Protein AF-A0A674JVL4-F1 (afdb_monomer)

Mean predicted aligned error: 14.77 Å

Nearest PDB structures (foldseek):
  8kb0-assembly2_D  TM=9.460E-01  e=1.104E-20  Anas platyrhynchos
  6kyu-assembly1_A  TM=9.383E-01  e=1.172E-20  Anas platyrhynchos
  4g42-assembly1_A  TM=9.618E-01  e=4.347E-20  Gallus gallus
  7zqj-assembly1_A  TM=9.588E-01  e=1.063E-19  Acrocephalus arundinaceus
  8kb1-assembly1_A  TM=9.445E-01  e=1.197E-19  Anas platyrhynchos

Foldseek 3Di:
DDDDDDDDDDDPLPQPKKKKKKWKAKPDDDPPDANIKIFIDIPNQTQWIDGPVRLWTGGSDPLCVVPDDPVVRVVVSVVSVVVVVVVVVVVVLLCVLVVNDDDMKMKMKMWIWTQTPVRDIDTWIWIDIRNHTAWTQDPVVLAIDGDDPSSVVVRVVCVVVVPNSVVVVCCRPPVRVVVNVVCCVSCVVPVCVVVPVPDDDDDDDDDDDDDDDDDDDDDDDDDDDDDDDDDDDDDDDDDDDDDDDDD

Structure (mmCIF, N/CA/C/O backbone):
data_AF-A0A674JVL4-F1
#
_entry.id   AF-A0A674JVL4-F1
#
loop_
_atom_site.group_PDB
_atom_site.id
_atom_site.type_symbol
_atom_site.label_atom_id
_atom_site.label_alt_id
_atom_site.label_comp_id
_atom_site.label_asym_id
_atom_site.label_entity_id
_atom_site.label_seq_id
_atom_site.pdbx_PDB_ins_code
_atom_site.Cartn_x
_atom_site.Cartn_y
_atom_site.Cartn_z
_atom_site.occupancy
_atom_site.B_iso_or_equiv
_atom_site.auth_seq_id
_atom_site.auth_comp_id
_atom_site.auth_asym_id
_atom_site.auth_atom_id
_atom_site.pdbx_PDB_model_num
ATOM 1 N N . HIS A 1 1 ? -19.278 -44.344 -6.151 1.00 37.06 1 HIS A N 1
ATOM 2 C CA . HIS A 1 1 ? -17.976 -43.713 -5.864 1.00 37.06 1 HIS A CA 1
ATOM 3 C C . HIS A 1 1 ? -18.245 -42.368 -5.215 1.00 37.06 1 HIS A C 1
ATOM 5 O O . HIS A 1 1 ? -18.814 -41.503 -5.865 1.00 37.06 1 HIS A O 1
ATOM 11 N N . GLY A 1 2 ? -18.009 -42.274 -3.904 1.00 41.81 2 GLY A N 1
ATOM 12 C CA . GLY A 1 2 ? -18.301 -41.075 -3.114 1.00 41.81 2 GLY A CA 1
ATOM 13 C C . GLY A 1 2 ? -17.365 -39.910 -3.452 1.00 41.81 2 GLY A C 1
ATOM 14 O O . GLY A 1 2 ? -16.320 -40.137 -4.066 1.00 41.81 2 GLY A O 1
ATOM 15 N N . PRO A 1 3 ? -17.733 -38.674 -3.079 1.00 41.38 3 PRO A N 1
ATOM 16 C CA . PRO A 1 3 ? -16.875 -37.516 -3.285 1.00 41.38 3 PRO A CA 1
ATOM 17 C C . PRO A 1 3 ? -15.594 -37.655 -2.444 1.00 41.38 3 PRO A C 1
ATOM 19 O O . PRO A 1 3 ? -15.636 -38.262 -1.368 1.00 41.38 3 PRO A O 1
ATOM 22 N N . PRO A 1 4 ? -14.450 -37.122 -2.909 1.00 39.53 4 PRO A N 1
ATOM 23 C CA . PRO A 1 4 ? -13.215 -37.171 -2.146 1.00 39.53 4 PRO A CA 1
ATOM 24 C C . PRO A 1 4 ? -13.367 -36.367 -0.851 1.00 39.53 4 PRO A C 1
ATOM 26 O O . PRO A 1 4 ? -13.749 -35.196 -0.852 1.00 39.53 4 PRO A O 1
ATOM 29 N N . ALA A 1 5 ? -13.066 -37.033 0.261 1.00 45.91 5 ALA A N 1
ATOM 30 C CA . ALA A 1 5 ? -12.931 -36.435 1.574 1.00 45.91 5 ALA A CA 1
ATOM 31 C C . ALA A 1 5 ? -11.693 -35.530 1.595 1.00 45.91 5 ALA A C 1
ATOM 33 O O . ALA A 1 5 ? -10.571 -36.022 1.629 1.00 45.91 5 ALA A O 1
ATOM 34 N N . LEU A 1 6 ? -11.918 -34.218 1.553 1.00 38.28 6 LEU A N 1
ATOM 35 C CA . LEU A 1 6 ? -11.011 -33.171 2.043 1.00 38.28 6 LEU A CA 1
ATOM 36 C C . LEU A 1 6 ? -11.829 -31.893 2.296 1.00 38.28 6 LEU A C 1
ATOM 38 O O . LEU A 1 6 ? -11.523 -30.796 1.845 1.00 38.28 6 LEU A O 1
ATOM 42 N N . ALA A 1 7 ? -12.926 -32.070 3.026 1.00 43.25 7 ALA A N 1
ATOM 43 C CA . ALA A 1 7 ? -13.504 -31.027 3.853 1.00 43.25 7 ALA A CA 1
ATOM 44 C C . ALA A 1 7 ? -13.268 -31.457 5.304 1.00 43.25 7 ALA A C 1
ATOM 46 O O . ALA A 1 7 ? -13.469 -32.629 5.615 1.00 43.25 7 ALA A O 1
ATOM 47 N N . LEU A 1 8 ? -12.892 -30.493 6.150 1.00 42.75 8 LEU A N 1
ATOM 48 C CA . LEU A 1 8 ? -12.511 -30.596 7.569 1.00 42.75 8 LEU A CA 1
ATOM 49 C C . LEU A 1 8 ? -11.001 -30.710 7.803 1.00 42.75 8 LEU A C 1
ATOM 51 O O . LEU A 1 8 ? -10.484 -31.798 8.008 1.00 42.75 8 LEU A O 1
ATOM 55 N N . LEU A 1 9 ? -10.328 -29.552 7.829 1.00 36.81 9 LEU A N 1
ATOM 56 C CA . LEU A 1 9 ? -9.428 -29.180 8.938 1.00 36.81 9 LEU A CA 1
ATOM 57 C C . LEU A 1 9 ? -9.044 -27.683 8.991 1.00 36.81 9 LEU A C 1
ATOM 59 O O . LEU A 1 9 ? -8.127 -27.310 9.709 1.00 36.81 9 LEU A O 1
ATOM 63 N N . LEU A 1 10 ? -9.792 -26.795 8.333 1.00 39.81 10 LEU A N 1
ATOM 64 C CA . LEU A 1 10 ? -9.820 -25.374 8.681 1.00 39.81 10 LEU A CA 1
ATOM 65 C C . LEU A 1 10 ? -11.285 -24.951 8.665 1.00 39.81 10 LEU A C 1
ATOM 67 O O . LEU A 1 10 ? -11.873 -24.767 7.601 1.00 39.81 10 LEU A O 1
ATOM 71 N N . GLY A 1 11 ? -11.913 -24.861 9.840 1.00 33.62 11 GLY A N 1
ATOM 72 C CA . GLY A 1 11 ? -13.139 -24.074 9.935 1.00 33.62 11 GLY A CA 1
ATOM 73 C C . GLY A 1 11 ? -12.831 -22.665 9.415 1.00 33.62 11 GLY A C 1
ATOM 74 O O . GLY A 1 11 ? -11.705 -22.195 9.614 1.00 33.62 11 GLY A O 1
ATOM 75 N N . PRO A 1 12 ? -13.759 -21.983 8.724 1.00 45.09 12 PRO A N 1
ATOM 76 C CA . PRO A 1 12 ? -13.543 -20.589 8.403 1.00 45.09 12 PRO A CA 1
ATOM 77 C C . PRO A 1 12 ? -13.487 -19.871 9.747 1.00 45.09 12 PRO A C 1
ATOM 79 O O . PRO A 1 12 ? -14.510 -19.676 10.390 1.00 45.09 12 PRO A O 1
ATOM 82 N N . LEU A 1 13 ? -12.295 -19.509 10.214 1.00 48.28 13 LEU A N 1
ATOM 83 C CA . LEU A 1 13 ? -12.201 -18.416 11.163 1.00 48.28 13 LEU A CA 1
ATOM 84 C C . LEU A 1 13 ? -12.702 -17.209 10.366 1.00 48.28 13 LEU A C 1
ATOM 86 O O . LEU A 1 13 ? -11.971 -16.657 9.539 1.00 48.28 13 LEU A O 1
ATOM 90 N N . SER A 1 14 ? -13.987 -16.894 10.509 1.00 62.41 14 SER A N 1
ATOM 91 C CA . SER A 1 14 ? -14.620 -15.748 9.875 1.00 62.41 14 SER A CA 1
ATOM 92 C C . SER A 1 14 ? -13.827 -14.521 10.294 1.00 62.41 14 SER A C 1
ATOM 94 O O . SER A 1 14 ? -13.646 -14.247 11.482 1.00 62.41 14 SER A O 1
ATOM 96 N N . CYS A 1 15 ? -13.289 -13.797 9.318 1.00 72.81 15 CYS A N 1
ATOM 97 C CA . CYS A 1 15 ? -12.799 -12.455 9.570 1.00 72.81 15 CYS A CA 1
ATOM 98 C C . CYS A 1 15 ? -13.994 -11.627 10.062 1.00 72.81 15 CYS A C 1
ATOM 100 O O . CYS A 1 15 ? -14.944 -11.426 9.305 1.00 72.81 15 CYS A O 1
ATOM 102 N N . LEU A 1 16 ? -13.963 -11.184 11.321 1.00 86.00 16 LEU A N 1
ATOM 103 C CA . LEU A 1 16 ? -15.050 -10.404 11.909 1.00 86.00 16 LEU A CA 1
ATOM 104 C C . LEU A 1 16 ? -15.013 -8.977 11.368 1.00 86.00 16 LEU A C 1
ATOM 106 O O . LEU A 1 16 ? -16.033 -8.451 10.930 1.00 86.00 16 LEU A O 1
ATOM 110 N N . HIS A 1 17 ? -13.821 -8.382 11.385 1.00 90.44 17 HIS A N 1
ATOM 111 C CA . HIS A 1 17 ? -13.569 -7.055 10.851 1.00 90.44 17 HIS A CA 1
ATOM 112 C C . HIS A 1 17 ? -12.226 -7.003 10.139 1.00 90.44 17 HIS A C 1
ATOM 114 O O . HIS A 1 17 ? -11.286 -7.692 10.527 1.00 90.44 17 HIS A O 1
ATOM 120 N N . SER A 1 18 ? -12.109 -6.148 9.133 1.00 92.50 18 SER A N 1
ATOM 121 C CA . SER A 1 18 ? -10.885 -6.033 8.343 1.00 92.50 18 SER A CA 1
ATOM 122 C C . SER A 1 18 ? -10.567 -4.601 7.970 1.00 92.50 18 SER A C 1
ATOM 124 O O . SER A 1 18 ? -11.461 -3.797 7.708 1.00 92.50 18 SER A O 1
ATOM 126 N N . ARG A 1 19 ? -9.271 -4.295 7.895 1.00 92.19 19 ARG A N 1
ATOM 127 C CA . ARG A 1 19 ? -8.752 -3.062 7.308 1.00 92.19 19 ARG A CA 1
ATOM 128 C C . ARG A 1 19 ? -7.811 -3.412 6.168 1.00 92.19 19 ARG A C 1
ATOM 130 O O . ARG A 1 19 ? -6.819 -4.098 6.395 1.00 92.19 19 ARG A O 1
ATOM 137 N N . ARG A 1 20 ? -8.077 -2.894 4.969 1.00 93.56 20 ARG A N 1
ATOM 138 C CA . ARG A 1 20 ? -7.235 -3.098 3.777 1.00 93.56 20 ARG A CA 1
ATOM 139 C C . ARG A 1 20 ? -6.802 -1.760 3.204 1.00 93.56 20 ARG A C 1
ATOM 141 O O . ARG A 1 20 ? -7.604 -0.838 3.124 1.00 93.56 20 ARG A O 1
ATOM 148 N N . VAL A 1 21 ? -5.550 -1.647 2.800 1.00 93.75 21 VAL A N 1
ATOM 149 C CA . VAL A 1 21 ? -5.006 -0.525 2.039 1.00 93.75 21 VAL A CA 1
ATOM 150 C C . VAL A 1 21 ? -4.640 -1.067 0.670 1.00 93.75 21 VAL A C 1
ATOM 152 O O . VAL A 1 21 ? -3.922 -2.058 0.585 1.00 93.75 21 VAL A O 1
ATOM 155 N N . LEU A 1 22 ? -5.164 -0.439 -0.375 1.00 97.00 22 LEU A N 1
ATOM 156 C CA . LEU A 1 22 ? -4.817 -0.710 -1.759 1.00 97.00 22 LEU A CA 1
ATOM 157 C C . LEU A 1 22 ? -4.117 0.518 -2.325 1.00 97.00 22 LEU A C 1
ATOM 159 O O . LEU A 1 22 ? -4.746 1.569 -2.482 1.00 97.00 22 LEU A O 1
ATOM 163 N N . ASP A 1 23 ? -2.846 0.356 -2.657 1.00 96.94 23 ASP A N 1
ATOM 164 C CA . ASP A 1 23 ? -2.078 1.331 -3.412 1.00 96.94 23 ASP A CA 1
ATOM 165 C C . ASP A 1 23 ? -1.977 0.884 -4.864 1.00 96.94 23 ASP A C 1
ATOM 167 O O . ASP A 1 23 ? -1.755 -0.285 -5.173 1.00 96.94 23 ASP A O 1
ATOM 171 N N . THR A 1 24 ? -2.190 1.824 -5.774 1.00 97.81 24 THR A N 1
ATOM 172 C CA . THR A 1 24 ? -2.063 1.628 -7.216 1.00 97.81 24 THR A CA 1
ATOM 173 C C . THR A 1 24 ? -1.192 2.737 -7.767 1.00 97.81 24 THR A C 1
ATOM 175 O O . THR A 1 24 ? -1.462 3.918 -7.533 1.00 97.81 24 THR A O 1
ATOM 178 N N . VAL A 1 25 ? -0.147 2.344 -8.483 1.00 97.38 25 VAL A N 1
ATOM 179 C CA . VAL A 1 25 ? 0.871 3.231 -9.034 1.00 97.38 25 VAL A CA 1
ATOM 180 C C . VAL A 1 25 ? 1.011 2.917 -10.514 1.00 97.38 25 VAL A C 1
ATOM 182 O O . VAL A 1 25 ? 1.166 1.750 -10.858 1.00 97.38 25 VAL A O 1
ATOM 185 N N . VAL A 1 26 ? 0.989 3.923 -11.381 1.00 96.00 26 VAL A N 1
ATOM 186 C CA . VAL A 1 26 ? 1.163 3.752 -12.829 1.00 96.00 26 VAL A CA 1
ATOM 187 C C . VAL A 1 26 ? 2.247 4.689 -13.359 1.00 96.00 26 VAL A C 1
ATOM 189 O O . VAL A 1 26 ? 2.338 5.830 -12.908 1.00 96.00 26 VAL A O 1
ATOM 192 N N . SER A 1 27 ? 3.072 4.219 -14.300 1.00 93.75 27 SER A N 1
ATOM 193 C CA . SER A 1 27 ? 4.131 5.033 -14.928 1.00 93.75 27 SER A CA 1
ATOM 194 C C . SER A 1 27 ? 3.564 6.110 -15.854 1.00 93.75 27 SER A C 1
ATOM 196 O O . SER A 1 27 ? 4.027 7.248 -15.854 1.00 93.75 27 SER A O 1
ATOM 198 N N . GLU A 1 28 ? 2.528 5.755 -16.611 1.00 90.19 28 GLU A N 1
ATOM 199 C CA . GLU A 1 28 ? 1.913 6.592 -17.638 1.00 90.19 28 GLU A CA 1
ATOM 200 C C . GLU A 1 28 ? 0.395 6.670 -17.392 1.00 90.19 28 GLU A C 1
ATOM 202 O O . GLU A 1 28 ? -0.375 5.891 -17.961 1.00 90.19 28 GLU A O 1
ATOM 207 N N . PRO A 1 29 ? -0.083 7.556 -16.495 1.00 90.44 29 PRO A N 1
ATOM 208 C CA . PRO A 1 29 ? -1.515 7.698 -16.262 1.00 90.44 29 PRO A CA 1
ATOM 209 C C . PRO A 1 29 ? -2.216 8.290 -17.491 1.00 90.44 29 PRO A C 1
ATOM 211 O O . PRO A 1 29 ? -1.716 9.208 -18.142 1.00 90.44 29 PRO A O 1
ATOM 214 N N . GLY A 1 30 ? -3.433 7.818 -17.767 1.00 88.56 30 GLY A N 1
ATOM 215 C CA . GLY A 1 30 ? -4.297 8.455 -18.761 1.00 88.56 30 GLY A CA 1
ATOM 216 C C . GLY A 1 30 ? -4.643 9.909 -18.384 1.00 88.56 30 GLY A C 1
ATOM 217 O O . GLY A 1 30 ? -4.531 10.292 -17.215 1.00 88.56 30 GLY A O 1
ATOM 218 N N . PRO A 1 31 ? -5.106 10.737 -19.340 1.00 90.69 31 PRO A N 1
ATOM 219 C CA . PRO A 1 31 ? -5.424 12.139 -19.081 1.00 90.69 31 PRO A CA 1
ATOM 220 C C . PRO A 1 31 ? -6.382 12.321 -17.895 1.00 90.69 31 PRO A C 1
ATOM 222 O O . PRO A 1 31 ? -7.484 11.776 -17.878 1.00 90.69 31 PRO A O 1
ATOM 225 N N . GLY A 1 32 ? -5.958 13.104 -16.899 1.00 86.81 32 GLY A N 1
ATOM 226 C CA . GLY A 1 32 ? -6.749 13.395 -15.698 1.00 86.81 32 GLY A CA 1
ATOM 227 C C . GLY A 1 32 ? -6.831 12.258 -14.670 1.00 86.81 32 GLY A C 1
ATOM 228 O O . GLY A 1 32 ? -7.551 12.406 -13.682 1.00 86.81 32 GLY A O 1
ATOM 229 N N . LEU A 1 33 ? -6.118 11.145 -14.871 1.00 92.25 33 LEU A N 1
ATOM 230 C CA . LEU A 1 33 ? -6.025 10.053 -13.903 1.00 92.25 33 LEU A CA 1
ATOM 231 C C . LEU A 1 33 ? -4.783 10.195 -13.009 1.00 92.25 33 LEU A C 1
ATOM 233 O O . LEU A 1 33 ? -3.757 10.705 -13.462 1.00 92.25 33 LEU A O 1
ATOM 237 N N . PRO A 1 34 ? -4.844 9.709 -11.757 1.00 95.88 34 PRO A N 1
ATOM 238 C CA . PRO A 1 34 ? -3.669 9.637 -10.911 1.00 95.88 34 PRO A CA 1
ATOM 239 C C . PRO A 1 34 ? -2.617 8.666 -11.388 1.00 95.88 34 PRO A C 1
ATOM 241 O O . PRO A 1 34 ? -2.931 7.522 -11.707 1.00 95.88 34 PRO A O 1
ATOM 244 N N . TRP A 1 35 ? -1.358 9.089 -11.273 1.00 96.50 35 TRP A N 1
ATOM 245 C CA . TRP A 1 35 ? -0.238 8.156 -11.283 1.00 96.50 35 TRP A CA 1
ATOM 246 C C . TRP A 1 35 ? -0.124 7.396 -9.957 1.00 96.50 35 TRP A C 1
ATOM 248 O O . TRP A 1 35 ? 0.388 6.286 -9.947 1.00 96.50 35 TRP A O 1
ATOM 258 N N . TYR A 1 36 ? -0.627 7.947 -8.843 1.00 97.69 36 TYR A N 1
ATOM 259 C CA . TYR A 1 36 ? -0.707 7.251 -7.557 1.00 97.69 36 TYR A CA 1
ATOM 260 C C . TYR A 1 36 ? -2.071 7.423 -6.894 1.00 97.69 36 TYR A C 1
ATOM 262 O O . TYR A 1 36 ? -2.580 8.536 -6.727 1.00 97.69 36 TYR A O 1
ATOM 270 N N . ARG A 1 37 ? -2.649 6.305 -6.461 1.00 97.56 37 ARG A N 1
ATOM 271 C CA . ARG A 1 37 ? -3.933 6.243 -5.770 1.00 97.56 37 ARG A CA 1
ATOM 272 C C . ARG A 1 37 ? -3.846 5.282 -4.594 1.00 97.56 37 ARG A C 1
ATOM 274 O O . ARG A 1 37 ? -3.530 4.115 -4.781 1.00 97.56 37 ARG A O 1
ATOM 281 N N . ARG A 1 38 ? -4.242 5.761 -3.417 1.00 97.56 38 ARG A N 1
ATOM 282 C CA . ARG A 1 38 ? -4.450 4.953 -2.213 1.00 97.56 38 ARG A CA 1
ATOM 283 C C . ARG A 1 38 ? -5.931 4.888 -1.885 1.00 97.56 38 ARG A C 1
ATOM 285 O O . ARG A 1 38 ? -6.593 5.925 -1.797 1.00 97.56 38 ARG A O 1
ATOM 292 N N . VAL A 1 39 ? -6.444 3.689 -1.649 1.00 96.81 39 VAL A N 1
ATOM 293 C CA . VAL A 1 39 ? -7.796 3.463 -1.132 1.00 96.81 39 VAL A CA 1
ATOM 294 C C . VAL A 1 39 ? -7.705 2.622 0.129 1.00 96.81 39 VAL A C 1
ATOM 296 O O . VAL A 1 39 ? -7.127 1.540 0.119 1.00 96.81 39 VAL A O 1
ATOM 299 N N . VAL A 1 40 ? -8.286 3.115 1.217 1.00 93.50 40 VAL A N 1
ATOM 300 C CA . VAL A 1 40 ? -8.367 2.379 2.479 1.00 93.50 40 VAL A CA 1
ATOM 301 C C . VAL A 1 40 ? -9.786 1.889 2.675 1.00 93.50 40 VAL A C 1
ATOM 303 O O . VAL A 1 40 ? -10.729 2.660 2.527 1.00 93.50 40 VAL A O 1
ATOM 306 N N . TYR A 1 41 ? -9.927 0.621 3.033 1.00 92.50 41 TYR A N 1
ATOM 307 C CA . TYR A 1 41 ? -11.183 -0.056 3.298 1.00 92.50 41 TYR A CA 1
ATOM 308 C C . TYR A 1 41 ? -11.263 -0.480 4.761 1.00 92.50 41 TYR A C 1
ATOM 310 O O . TYR A 1 41 ? -10.262 -0.911 5.337 1.00 92.50 41 TYR A O 1
ATOM 318 N N . VAL A 1 42 ? -12.464 -0.401 5.327 1.00 90.06 42 VAL A N 1
ATOM 319 C CA . VAL A 1 42 ? -12.854 -1.075 6.569 1.00 90.06 42 VAL A CA 1
ATOM 320 C C . VAL A 1 42 ? -14.136 -1.852 6.282 1.00 90.06 42 VAL A C 1
ATOM 322 O O . VAL A 1 42 ? -15.118 -1.250 5.850 1.00 90.06 42 VAL A O 1
ATOM 325 N N . ASP A 1 43 ? -14.118 -3.172 6.461 1.00 88.81 43 ASP A N 1
ATOM 326 C CA . ASP A 1 43 ? -15.236 -4.083 6.136 1.00 88.81 43 ASP A CA 1
ATOM 327 C C . ASP A 1 43 ? -15.825 -3.850 4.732 1.00 88.81 43 ASP A C 1
ATOM 329 O O . ASP A 1 43 ? -17.037 -3.674 4.544 1.00 88.81 43 ASP A O 1
ATOM 333 N N . ASP A 1 44 ? -14.922 -3.772 3.749 1.00 87.38 44 ASP A N 1
ATOM 334 C CA . ASP A 1 44 ? -15.189 -3.509 2.327 1.00 87.38 44 ASP A CA 1
ATOM 335 C C . ASP A 1 44 ? -15.848 -2.152 2.026 1.00 87.38 44 ASP A C 1
ATOM 337 O O . ASP A 1 44 ? -16.232 -1.865 0.891 1.00 87.38 44 ASP A O 1
ATOM 341 N N . GLN A 1 45 ? -15.955 -1.270 3.021 1.00 88.06 45 GLN A N 1
ATOM 342 C CA . GLN A 1 45 ? -16.376 0.112 2.824 1.00 88.06 45 GLN A CA 1
ATOM 343 C C . GLN A 1 45 ? -15.161 1.013 2.683 1.00 88.06 45 GLN A C 1
ATOM 345 O O . GLN A 1 45 ? -14.229 0.938 3.482 1.00 88.06 45 GLN A O 1
ATOM 350 N N . VAL A 1 46 ? -15.191 1.907 1.694 1.00 90.81 46 VAL A N 1
ATOM 351 C CA . VAL A 1 46 ? -14.126 2.894 1.502 1.00 90.81 46 VAL A CA 1
ATOM 352 C C . VAL A 1 46 ? -14.082 3.824 2.706 1.00 90.81 46 VAL A C 1
ATOM 354 O O . VAL A 1 46 ? -14.946 4.673 2.894 1.00 90.81 46 VAL A O 1
ATOM 357 N N . ASN A 1 47 ? -13.040 3.669 3.506 1.00 88.62 47 ASN A N 1
ATOM 358 C CA . ASN A 1 47 ? -12.720 4.513 4.633 1.00 88.62 47 ASN A CA 1
ATOM 359 C C . ASN A 1 47 ? -12.231 5.878 4.113 1.00 88.62 47 ASN A C 1
ATOM 361 O O . ASN A 1 47 ? -12.910 6.888 4.294 1.00 88.62 47 ASN A O 1
ATOM 365 N N . TYR A 1 48 ? -11.129 5.916 3.364 1.00 92.62 48 TYR A N 1
ATOM 366 C CA . TYR A 1 48 ? -10.663 7.139 2.707 1.00 92.62 48 TYR A CA 1
ATOM 367 C C . TYR A 1 48 ? -9.936 6.866 1.394 1.00 92.62 48 TYR A C 1
ATOM 369 O O . TYR A 1 48 ? -9.495 5.749 1.120 1.00 92.62 48 TYR A O 1
ATOM 377 N N . VAL A 1 49 ? -9.811 7.916 0.584 1.00 95.75 49 VAL A N 1
ATOM 378 C CA . VAL A 1 49 ? -9.087 7.912 -0.688 1.00 95.75 49 VAL A CA 1
ATOM 379 C C . VAL A 1 49 ? -8.058 9.031 -0.686 1.00 95.75 49 VAL A C 1
ATOM 381 O O . VAL A 1 49 ? -8.339 10.138 -0.237 1.00 95.75 49 VAL A O 1
ATOM 384 N N . TYR A 1 50 ? -6.885 8.754 -1.233 1.00 97.12 50 TYR A N 1
ATOM 385 C CA . TYR A 1 50 ? -5.857 9.740 -1.533 1.00 97.12 50 TYR A CA 1
ATOM 386 C C . TYR A 1 50 ? -5.411 9.563 -2.989 1.00 97.12 50 TYR A C 1
ATOM 388 O O . TYR A 1 50 ? -5.317 8.432 -3.474 1.00 97.12 50 TYR A O 1
ATOM 396 N N . THR A 1 51 ? -5.122 10.663 -3.688 1.00 97.50 51 THR A N 1
ATOM 397 C CA . THR A 1 51 ? -4.563 10.626 -5.049 1.00 97.50 51 THR A CA 1
ATOM 398 C C . THR A 1 51 ? -3.428 11.629 -5.220 1.00 97.50 51 THR A C 1
ATOM 400 O O . THR A 1 51 ? -3.379 12.634 -4.508 1.00 97.50 51 THR A O 1
ATOM 403 N N . SER A 1 52 ? -2.553 11.396 -6.197 1.00 96.62 52 SER A N 1
ATOM 404 C CA . SER A 1 52 ? -1.466 12.312 -6.567 1.00 96.62 52 SER A CA 1
ATOM 405 C C . SER A 1 52 ? -1.929 13.718 -6.974 1.00 96.62 52 SER A C 1
ATOM 407 O O . SER A 1 52 ? -1.163 14.670 -6.830 1.00 96.62 52 SER A O 1
ATOM 409 N N . GLU A 1 53 ? -3.174 13.875 -7.430 1.00 94.12 53 GLU A N 1
ATOM 410 C CA . GLU A 1 53 ? -3.733 15.159 -7.889 1.00 94.12 53 GLU A CA 1
ATOM 411 C C . GLU A 1 53 ? -4.232 15.968 -6.703 1.00 94.12 53 GLU A C 1
ATOM 413 O O . GLU A 1 53 ? -4.079 17.183 -6.653 1.00 94.12 53 GLU A O 1
ATOM 418 N N . THR A 1 54 ? -4.873 15.286 -5.753 1.00 93.50 54 THR A N 1
ATOM 419 C CA . THR A 1 54 ? -5.484 15.941 -4.595 1.00 93.50 54 THR A CA 1
ATOM 420 C C . THR A 1 54 ? -4.498 16.129 -3.455 1.00 93.50 54 THR A C 1
ATOM 422 O O . THR A 1 54 ? -4.655 17.070 -2.683 1.00 93.50 54 THR A O 1
ATOM 425 N N . GLN A 1 55 ? -3.513 15.234 -3.341 1.00 95.44 55 GLN A N 1
ATOM 426 C CA . GLN A 1 55 ? -2.497 15.183 -2.288 1.00 95.44 55 GLN A CA 1
ATOM 427 C C . GLN A 1 55 ? -3.052 15.325 -0.867 1.00 95.44 55 GLN A C 1
ATOM 429 O O . GLN A 1 55 ? -2.374 15.826 0.029 1.00 95.44 55 GLN A O 1
ATOM 434 N N . GLN A 1 56 ? -4.288 14.867 -0.668 1.00 95.19 56 GLN A N 1
ATOM 435 C CA . GLN A 1 56 ? -5.026 14.942 0.585 1.00 95.19 56 GLN A CA 1
ATOM 436 C C . GLN A 1 56 ? -5.837 13.666 0.768 1.00 95.19 56 GLN A C 1
ATOM 438 O O . GLN A 1 56 ? -6.486 13.193 -0.169 1.00 95.19 56 GLN A O 1
ATOM 443 N N . ALA A 1 57 ? -5.814 13.117 1.980 1.00 94.00 57 ALA A N 1
ATOM 444 C CA . ALA A 1 57 ? -6.686 12.017 2.351 1.00 94.00 57 ALA A CA 1
ATOM 445 C C . ALA A 1 57 ? -8.112 12.554 2.514 1.00 94.00 57 ALA A C 1
ATOM 447 O O . ALA A 1 57 ? -8.372 13.430 3.336 1.00 94.00 57 ALA A O 1
ATOM 448 N N . LYS A 1 58 ? -9.039 12.041 1.705 1.00 91.69 58 LYS A N 1
ATOM 449 C CA . LYS A 1 58 ? -10.443 12.447 1.712 1.00 91.69 58 LYS A CA 1
ATOM 450 C C . LYS A 1 58 ? -11.323 11.306 2.212 1.00 91.69 58 LYS A C 1
ATOM 452 O O . LYS A 1 58 ? -11.185 10.185 1.714 1.00 91.69 58 LYS A O 1
ATOM 457 N N . PRO A 1 59 ? -12.251 11.569 3.145 1.00 88.88 59 PRO A N 1
ATOM 458 C CA . PRO A 1 59 ? -13.168 10.553 3.643 1.00 88.88 59 PRO A CA 1
ATOM 459 C C . PRO A 1 59 ? -14.010 9.968 2.508 1.00 88.88 59 PRO A C 1
ATOM 461 O O . PRO A 1 59 ? -14.581 10.700 1.700 1.00 88.88 59 PRO A O 1
ATOM 464 N N . GLY A 1 60 ? -14.120 8.641 2.476 1.00 82.38 60 GLY A N 1
ATOM 465 C CA . GLY A 1 60 ? -15.051 7.921 1.608 1.00 82.38 60 GLY A CA 1
ATOM 466 C C . GLY A 1 60 ? -16.474 7.878 2.169 1.00 82.38 60 GLY A C 1
ATOM 467 O O . GLY A 1 60 ? -17.431 7.747 1.410 1.00 82.38 60 GLY A O 1
ATOM 468 N N . LEU A 1 61 ? -16.627 8.036 3.490 1.00 75.31 61 LEU A N 1
ATOM 469 C CA . LEU A 1 61 ? -17.914 8.014 4.189 1.00 75.31 61 LEU A CA 1
ATOM 470 C C . LEU A 1 61 ? -18.194 9.346 4.890 1.00 75.31 61 LEU A C 1
ATOM 472 O O . LEU A 1 61 ? -17.338 9.905 5.573 1.00 75.31 61 LEU A O 1
ATOM 476 N N . VAL A 1 62 ? -19.440 9.815 4.783 1.00 71.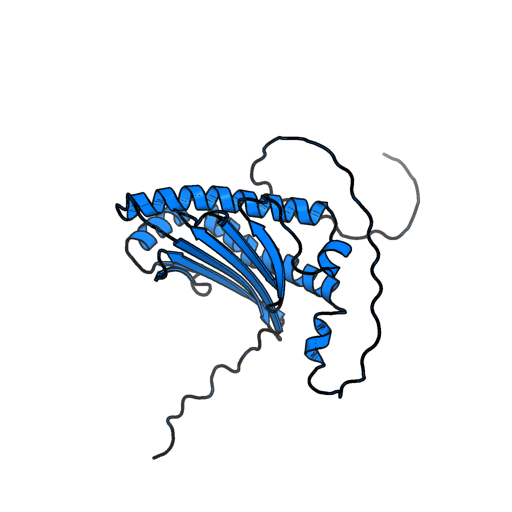38 62 VAL A N 1
ATOM 477 C CA . VAL A 1 62 ? -19.882 11.108 5.337 1.00 71.38 62 VAL A CA 1
ATOM 478 C C . VAL A 1 62 ? -19.687 11.191 6.855 1.00 71.38 62 VAL A C 1
ATOM 480 O O . VAL A 1 62 ? -19.261 12.225 7.357 1.00 71.38 62 VAL A O 1
ATOM 483 N N . TRP A 1 63 ? -19.950 10.110 7.594 1.00 71.12 63 TRP A N 1
ATOM 484 C CA . TRP A 1 63 ? -19.803 10.113 9.054 1.00 71.12 63 TRP A CA 1
ATOM 485 C C . TRP A 1 63 ? -18.340 10.199 9.502 1.00 71.12 63 TRP A C 1
ATOM 487 O O . TRP A 1 63 ? -18.069 10.761 10.558 1.00 71.12 63 TRP A O 1
ATOM 497 N N . MET A 1 64 ? -17.390 9.711 8.698 1.00 72.06 64 MET A N 1
ATOM 498 C CA . MET A 1 64 ? -15.965 9.873 8.997 1.00 72.06 64 MET A CA 1
ATOM 499 C C . MET A 1 64 ? -15.526 11.322 8.868 1.00 72.06 64 MET A C 1
ATOM 501 O O . MET A 1 64 ? -14.813 11.816 9.730 1.00 72.06 64 MET A O 1
ATOM 505 N N . ALA A 1 65 ? -16.015 12.024 7.843 1.00 73.44 65 ALA A N 1
ATOM 506 C CA . ALA A 1 65 ? -15.767 13.455 7.691 1.00 73.44 65 ALA A CA 1
ATOM 507 C C . ALA A 1 65 ? -16.274 14.276 8.893 1.00 73.44 65 ALA A C 1
ATOM 509 O O . ALA A 1 65 ? -15.765 15.358 9.153 1.00 73.44 65 ALA A O 1
ATOM 510 N N . GLN A 1 66 ? -17.301 13.779 9.594 1.00 72.44 66 GLN A N 1
ATOM 511 C CA . GLN A 1 66 ? -17.938 14.464 10.721 1.00 72.44 66 GLN A CA 1
ATOM 512 C C . GLN A 1 66 ? -17.341 14.090 12.081 1.00 72.44 66 GLN A C 1
ATOM 514 O O . GLN A 1 66 ? -17.356 14.918 12.989 1.00 72.44 66 GLN A O 1
ATOM 519 N N . LYS A 1 67 ? -16.886 12.841 12.248 1.00 73.81 67 LYS A N 1
ATOM 520 C CA . LYS A 1 67 ? -16.390 12.328 13.533 1.00 73.81 67 LYS A CA 1
ATOM 521 C C . LYS A 1 67 ? -14.876 12.450 13.692 1.00 73.81 67 LYS A C 1
ATOM 523 O O . LYS A 1 67 ? -14.424 12.650 14.816 1.00 73.81 67 LYS A O 1
ATOM 528 N N . GLU A 1 68 ? -14.114 12.333 12.607 1.00 79.69 68 GLU A N 1
ATOM 529 C CA . GLU A 1 68 ? -12.654 12.436 12.657 1.00 79.69 68 GLU A CA 1
ATOM 530 C C . GLU A 1 68 ? -12.200 13.898 12.588 1.00 79.69 68 GLU A C 1
ATOM 532 O O . GLU A 1 68 ? -12.719 14.693 11.802 1.00 79.69 68 GLU A O 1
ATOM 537 N N . GLY A 1 69 ? -11.224 14.255 13.426 1.00 80.12 69 GLY A N 1
ATOM 538 C CA . GLY A 1 69 ? -10.670 15.609 13.499 1.00 80.12 69 GLY A CA 1
ATOM 539 C C . GLY A 1 69 ? -9.634 15.902 12.410 1.00 80.12 69 GLY A C 1
ATOM 540 O O . GLY A 1 69 ? -9.138 14.996 11.746 1.00 80.12 69 GLY A O 1
ATOM 541 N N . LEU A 1 70 ? -9.263 17.177 12.260 1.00 84.12 70 LEU A N 1
ATOM 542 C CA . LEU A 1 70 ? -8.242 17.609 11.293 1.00 84.12 70 LEU A CA 1
ATOM 543 C C . LEU A 1 70 ? -6.897 16.895 11.499 1.00 84.12 70 LEU A C 1
ATOM 545 O O . LEU A 1 70 ? -6.309 16.438 10.528 1.00 84.12 70 LEU A O 1
ATOM 549 N N . GLU A 1 71 ? -6.478 16.694 12.753 1.00 85.62 71 GLU A N 1
ATOM 550 C CA . GLU A 1 71 ? -5.226 15.997 13.089 1.00 85.62 71 GLU A CA 1
ATOM 551 C C . GLU A 1 71 ? -5.152 14.580 12.496 1.00 85.62 71 GLU A C 1
ATOM 553 O O . GLU A 1 71 ? -4.111 14.173 11.987 1.00 85.62 71 GLU A O 1
ATOM 558 N N . PHE A 1 72 ? -6.269 13.842 12.508 1.00 84.56 72 PHE A N 1
ATOM 559 C CA . PHE A 1 72 ? -6.342 12.508 11.910 1.00 84.56 72 PHE A CA 1
ATOM 560 C C . PHE A 1 72 ? -6.120 12.570 10.395 1.00 84.56 72 PHE A C 1
ATOM 562 O O . PHE A 1 72 ? -5.360 11.782 9.830 1.00 84.56 72 PHE A O 1
ATOM 569 N N . TRP A 1 73 ? -6.775 13.518 9.721 1.00 88.69 73 TRP A N 1
ATOM 570 C CA . TRP A 1 73 ? -6.671 13.670 8.270 1.00 88.69 73 TRP A CA 1
ATOM 571 C C . TRP A 1 73 ? -5.296 14.165 7.829 1.00 88.69 73 TRP A C 1
ATOM 573 O O . TRP A 1 73 ? -4.795 13.709 6.796 1.00 88.69 73 TRP A O 1
ATOM 583 N N . ASP A 1 74 ? -4.667 15.032 8.619 1.00 90.50 74 ASP A N 1
ATOM 584 C CA . ASP A 1 74 ? -3.291 15.477 8.406 1.00 90.50 74 ASP A CA 1
ATOM 585 C C . ASP A 1 74 ? -2.317 14.303 8.537 1.00 90.50 74 ASP A C 1
ATOM 587 O O . ASP A 1 74 ? -1.460 14.114 7.671 1.00 90.50 74 ASP A O 1
ATOM 591 N N . GLU A 1 75 ? -2.501 13.443 9.543 1.00 86.12 75 GLU A N 1
ATOM 592 C CA . GLU A 1 75 ? -1.695 12.234 9.709 1.00 86.12 75 GLU A CA 1
ATOM 593 C C . GLU A 1 75 ? -1.886 11.257 8.534 1.00 86.12 75 GLU A C 1
ATOM 595 O O . GLU A 1 75 ? -0.906 10.800 7.937 1.00 86.12 75 GLU A O 1
ATOM 600 N N . MET A 1 76 ? -3.131 10.968 8.134 1.00 88.94 76 MET A N 1
ATOM 601 C CA . MET A 1 76 ? -3.406 10.086 6.988 1.00 88.94 76 MET A CA 1
ATOM 602 C C . MET A 1 76 ? -2.827 10.646 5.683 1.00 88.94 76 MET A C 1
ATOM 604 O O . MET A 1 76 ? -2.303 9.893 4.857 1.00 88.94 76 MET A O 1
ATOM 608 N N . THR A 1 77 ? -2.887 11.966 5.507 1.00 93.19 77 THR A N 1
ATOM 609 C CA . THR A 1 77 ? -2.304 12.664 4.356 1.00 93.19 77 THR A CA 1
ATOM 610 C C . THR A 1 77 ? -0.784 12.563 4.364 1.00 93.19 77 THR A C 1
ATOM 612 O O . THR A 1 77 ? -0.198 12.199 3.344 1.00 93.19 77 THR A O 1
ATOM 615 N N . TRP A 1 78 ? -0.142 12.814 5.506 1.00 90.94 78 TRP A N 1
ATOM 616 C CA . TRP A 1 78 ? 1.309 12.716 5.663 1.00 90.94 78 TRP A CA 1
ATOM 617 C C . TRP A 1 78 ? 1.819 11.315 5.313 1.00 90.94 78 TRP A C 1
ATOM 619 O O . TRP A 1 78 ? 2.754 11.165 4.518 1.00 90.94 78 TRP A O 1
ATOM 629 N N . TRP A 1 79 ? 1.150 10.278 5.824 1.00 85.25 79 TRP A N 1
ATOM 630 C CA . TRP A 1 79 ? 1.464 8.892 5.491 1.00 85.25 79 TRP A CA 1
ATOM 631 C C . TRP A 1 79 ? 1.327 8.625 3.997 1.00 85.25 79 TRP A C 1
ATOM 633 O O . TRP A 1 79 ? 2.261 8.123 3.371 1.00 85.25 79 TRP A O 1
ATOM 643 N N . ALA A 1 80 ? 0.190 8.980 3.398 1.00 91.56 80 ALA A N 1
ATOM 644 C CA . ALA A 1 80 ? -0.050 8.741 1.980 1.00 91.56 80 ALA A CA 1
ATOM 645 C C . ALA A 1 80 ? 0.963 9.471 1.078 1.00 91.56 80 ALA A C 1
ATOM 647 O O . ALA A 1 80 ? 1.454 8.874 0.120 1.00 91.56 80 ALA A O 1
ATOM 648 N N . GLN A 1 81 ? 1.346 10.705 1.416 1.00 93.62 81 GLN A N 1
ATOM 649 C CA . GLN A 1 81 ? 2.387 11.465 0.713 1.00 93.62 81 GLN A CA 1
ATOM 650 C C . GLN A 1 81 ? 3.766 10.815 0.829 1.00 93.62 81 GLN A C 1
ATOM 652 O O . GLN A 1 81 ? 4.550 10.835 -0.125 1.00 93.62 81 GLN A O 1
ATOM 657 N N . ARG A 1 82 ? 4.087 10.225 1.984 1.00 87.94 82 ARG A N 1
ATOM 658 C CA . ARG A 1 82 ? 5.332 9.476 2.132 1.00 87.94 82 ARG A CA 1
ATOM 659 C C . ARG A 1 82 ? 5.359 8.258 1.210 1.00 87.94 82 ARG A C 1
ATOM 661 O O . ARG A 1 82 ? 6.347 8.080 0.500 1.00 87.94 82 ARG A O 1
ATOM 668 N N . TYR A 1 83 ? 4.302 7.448 1.206 1.00 88.62 83 TYR A N 1
ATOM 669 C CA . TYR A 1 83 ? 4.220 6.281 0.323 1.00 88.62 83 TYR A CA 1
ATOM 670 C C . TYR A 1 83 ? 4.222 6.683 -1.153 1.00 88.62 83 TYR A C 1
ATOM 672 O O . TYR A 1 83 ? 4.917 6.058 -1.941 1.00 88.62 83 TYR A O 1
ATOM 680 N N . GLN A 1 84 ? 3.565 7.786 -1.521 1.00 94.25 84 GLN A N 1
ATOM 681 C CA . GLN A 1 84 ? 3.661 8.345 -2.872 1.00 94.25 84 GLN A CA 1
ATOM 682 C C . GLN A 1 84 ? 5.127 8.562 -3.286 1.00 94.25 84 GLN A C 1
ATOM 684 O O . GLN A 1 84 ? 5.547 8.122 -4.352 1.00 94.25 84 GLN A O 1
ATOM 689 N N . LYS A 1 85 ? 5.938 9.210 -2.436 1.00 91.62 85 LYS A N 1
ATOM 690 C CA . LYS A 1 85 ? 7.367 9.438 -2.721 1.00 91.62 85 LYS A CA 1
ATOM 691 C C . LYS A 1 85 ? 8.151 8.133 -2.850 1.00 91.62 85 LYS A C 1
ATOM 693 O O . LYS A 1 85 ? 8.997 8.033 -3.735 1.00 91.62 85 LYS A O 1
ATOM 698 N N . TRP A 1 86 ? 7.863 7.157 -1.991 1.00 87.88 86 TRP A N 1
ATOM 699 C CA . TRP A 1 86 ? 8.453 5.823 -2.073 1.00 87.88 86 TRP A CA 1
ATOM 700 C C . TRP A 1 86 ? 8.139 5.172 -3.420 1.00 87.88 86 TRP A C 1
ATOM 702 O O . TRP A 1 86 ? 9.057 4.797 -4.143 1.00 87.88 86 TRP A O 1
ATOM 712 N N . TYR A 1 87 ? 6.861 5.088 -3.794 1.00 92.06 87 TYR A N 1
ATOM 713 C CA . TYR A 1 87 ? 6.439 4.425 -5.027 1.00 92.06 87 TYR A CA 1
ATOM 714 C C . TYR A 1 87 ? 6.990 5.090 -6.285 1.00 92.06 87 TYR A C 1
ATOM 716 O O . TYR A 1 87 ? 7.321 4.393 -7.241 1.00 92.06 87 TYR A O 1
ATOM 724 N N . ASN A 1 88 ? 7.177 6.412 -6.271 1.00 92.56 88 ASN A N 1
ATOM 725 C CA . ASN A 1 88 ? 7.870 7.107 -7.354 1.00 92.56 88 ASN A CA 1
ATOM 726 C C . ASN A 1 88 ? 9.315 6.598 -7.535 1.00 92.56 88 ASN A C 1
ATOM 728 O O . ASN A 1 88 ? 9.770 6.361 -8.650 1.00 92.56 88 ASN A O 1
ATOM 732 N N . ALA A 1 89 ? 10.046 6.390 -6.435 1.00 90.31 89 ALA A N 1
ATOM 733 C CA . ALA A 1 89 ? 11.389 5.812 -6.486 1.00 90.31 89 ALA A CA 1
ATOM 734 C C . ALA A 1 89 ? 11.366 4.321 -6.875 1.00 90.31 89 ALA A C 1
ATOM 736 O O . ALA A 1 89 ? 12.265 3.854 -7.581 1.00 90.31 89 ALA A O 1
ATOM 737 N N . SER A 1 90 ? 10.339 3.581 -6.446 1.00 90.44 90 SER A N 1
ATOM 738 C CA . SER A 1 90 ? 10.148 2.173 -6.804 1.00 90.44 90 SER A CA 1
ATOM 739 C C . SER A 1 90 ? 9.886 1.980 -8.292 1.00 90.44 90 SER A C 1
ATOM 741 O O . SER A 1 90 ? 10.510 1.095 -8.865 1.00 90.44 90 SER A O 1
ATOM 743 N N . LEU A 1 91 ? 9.055 2.815 -8.931 1.00 90.31 91 LEU A N 1
ATOM 744 C CA . LEU A 1 91 ? 8.845 2.769 -10.384 1.00 90.31 91 LEU A CA 1
ATOM 745 C C . LEU A 1 91 ? 10.178 2.867 -11.131 1.00 90.31 91 LEU A C 1
ATOM 747 O O . LEU A 1 91 ? 10.513 1.973 -11.898 1.00 90.31 91 LEU A O 1
ATOM 751 N N . ASN A 1 92 ? 10.988 3.884 -10.821 1.00 88.56 92 ASN A N 1
ATOM 752 C CA . ASN A 1 92 ? 12.298 4.065 -11.454 1.00 88.56 92 ASN A CA 1
ATOM 753 C C . ASN A 1 92 ? 13.236 2.871 -11.215 1.00 88.56 92 ASN A C 1
ATOM 755 O O . ASN A 1 92 ? 13.946 2.444 -12.122 1.00 88.56 92 ASN A O 1
ATOM 759 N N . THR A 1 93 ? 13.235 2.327 -9.994 1.00 89.94 93 THR A N 1
ATOM 760 C CA . THR A 1 93 ? 14.060 1.162 -9.641 1.00 89.94 93 THR A CA 1
ATOM 761 C C . THR A 1 93 ? 13.636 -0.074 -10.435 1.00 89.94 93 THR A C 1
ATOM 763 O O . THR A 1 93 ? 14.494 -0.768 -10.972 1.00 89.94 93 THR A O 1
ATOM 766 N N . LEU A 1 94 ? 12.334 -0.360 -10.507 1.00 91.94 94 LEU A N 1
ATOM 767 C CA . LEU A 1 94 ? 11.807 -1.540 -11.192 1.00 91.94 94 LEU A CA 1
ATOM 768 C C . LEU A 1 94 ? 11.998 -1.436 -12.705 1.00 91.94 94 LEU A C 1
ATOM 770 O O . LEU A 1 94 ? 12.463 -2.400 -13.309 1.00 91.94 94 LEU A O 1
ATOM 774 N N . SER A 1 95 ? 11.772 -0.258 -13.290 1.00 90.31 95 SER A N 1
ATOM 775 C CA . SER A 1 95 ? 12.048 -0.018 -14.708 1.00 90.31 95 SER A CA 1
ATOM 776 C C . SER A 1 95 ? 13.514 -0.295 -15.052 1.00 90.31 95 SER A C 1
ATOM 778 O O . SER A 1 95 ? 13.800 -1.015 -16.004 1.00 90.31 95 SER A O 1
ATOM 780 N N . GLN A 1 96 ? 14.466 0.176 -14.238 1.00 91.00 96 GLN A N 1
ATOM 781 C CA . GLN A 1 96 ? 15.888 -0.139 -14.438 1.00 91.00 96 GLN A CA 1
ATOM 782 C C . GLN A 1 96 ? 16.189 -1.629 -14.249 1.00 91.00 96 GLN A C 1
ATOM 784 O O . GLN A 1 96 ? 16.903 -2.221 -15.054 1.00 91.00 96 GLN A O 1
ATOM 789 N N . LEU A 1 97 ? 15.631 -2.245 -13.205 1.00 92.62 97 LEU A N 1
ATOM 790 C CA . LEU A 1 97 ? 15.859 -3.649 -12.865 1.00 92.62 97 LEU A CA 1
ATOM 791 C C . LEU A 1 97 ? 15.427 -4.603 -13.985 1.00 92.62 97 LEU A C 1
ATOM 793 O O . LEU A 1 97 ? 16.088 -5.613 -14.223 1.00 92.62 97 LEU A O 1
ATOM 797 N N . TYR A 1 98 ? 14.341 -4.267 -14.676 1.00 93.06 98 TYR A N 1
ATOM 798 C CA . TYR A 1 98 ? 13.805 -5.039 -15.793 1.00 93.06 98 TYR A CA 1
ATOM 799 C C . TYR A 1 98 ? 14.234 -4.519 -17.170 1.00 93.06 98 TYR A C 1
ATOM 801 O O . TYR A 1 98 ? 13.780 -5.053 -18.180 1.00 93.06 98 TYR A O 1
ATOM 809 N N . ASN A 1 99 ? 15.133 -3.529 -17.228 1.00 93.81 99 ASN A N 1
ATOM 810 C CA . ASN A 1 99 ? 15.573 -2.864 -18.460 1.00 93.81 99 ASN A CA 1
ATOM 811 C C . ASN A 1 99 ? 14.404 -2.330 -19.312 1.00 93.81 99 ASN A C 1
ATOM 813 O O . ASN A 1 99 ? 14.418 -2.417 -20.538 1.00 93.81 99 ASN A O 1
ATOM 817 N N . GLN A 1 100 ? 13.379 -1.798 -18.654 1.00 91.19 100 GLN A N 1
ATOM 818 C CA . GLN A 1 100 ? 12.212 -1.182 -19.272 1.00 91.19 100 GLN A CA 1
ATOM 819 C C . GLN A 1 100 ? 12.441 0.328 -19.374 1.00 91.19 100 GLN A C 1
ATOM 821 O O . GLN A 1 100 ? 12.720 0.993 -18.376 1.00 91.19 100 GLN A O 1
ATOM 826 N N . THR A 1 101 ? 12.349 0.871 -20.586 1.00 82.06 101 THR A N 1
ATOM 827 C CA . THR A 1 101 ? 12.609 2.296 -20.858 1.00 82.06 101 THR A CA 1
ATOM 828 C C . THR A 1 101 ? 11.365 3.068 -21.277 1.00 82.06 101 THR A C 1
ATOM 830 O O . THR A 1 101 ? 11.338 4.285 -21.127 1.00 82.06 101 THR A O 1
ATOM 833 N N . GLU A 1 102 ? 10.354 2.378 -21.802 1.00 82.38 102 GLU A N 1
ATOM 834 C CA . GLU A 1 102 ? 9.119 2.958 -22.328 1.00 82.38 102 GLU A CA 1
ATOM 835 C C . GLU A 1 102 ? 7.952 2.006 -22.054 1.00 82.38 102 GLU A C 1
ATOM 837 O O . GLU A 1 102 ? 8.140 0.785 -22.035 1.00 82.38 102 GLU A O 1
ATOM 842 N N . GLY A 1 103 ? 6.751 2.562 -21.896 1.00 85.50 103 GLY A N 1
ATOM 843 C CA . GLY A 1 103 ? 5.522 1.796 -21.778 1.00 85.50 103 GLY A CA 1
ATOM 844 C C . GLY A 1 103 ? 4.812 1.944 -20.436 1.00 85.50 103 GLY A C 1
ATOM 845 O O . GLY A 1 103 ? 5.311 2.479 -19.439 1.00 85.50 103 GLY A O 1
ATOM 846 N N . PHE A 1 104 ? 3.586 1.427 -20.430 1.00 91.69 104 PHE A N 1
ATOM 847 C CA . PHE A 1 104 ? 2.737 1.412 -19.254 1.00 91.69 104 PHE A CA 1
ATOM 848 C C . PHE A 1 104 ? 3.175 0.308 -18.290 1.00 91.69 104 PHE A C 1
ATOM 850 O O . PHE A 1 104 ? 3.103 -0.877 -18.618 1.00 91.69 104 PHE A O 1
ATOM 857 N N . HIS A 1 105 ? 3.549 0.718 -17.083 1.00 94.56 105 HIS A N 1
ATOM 858 C CA . HIS A 1 105 ? 3.879 -0.156 -15.972 1.00 94.56 105 HIS A CA 1
ATOM 859 C C . HIS A 1 105 ? 3.003 0.157 -14.775 1.00 94.56 105 HIS A C 1
ATOM 861 O O . HIS A 1 105 ? 2.649 1.316 -14.531 1.00 94.56 105 HIS A O 1
ATOM 867 N N . ILE A 1 106 ? 2.683 -0.877 -14.005 1.00 95.62 106 ILE A N 1
ATOM 868 C CA . ILE A 1 106 ? 1.802 -0.765 -12.847 1.00 95.62 106 ILE A CA 1
ATOM 869 C C . ILE A 1 106 ? 2.377 -1.510 -11.647 1.00 95.62 106 ILE A C 1
ATOM 871 O O . ILE A 1 106 ? 2.754 -2.674 -11.742 1.00 95.62 106 ILE A O 1
ATOM 875 N N . ILE A 1 107 ? 2.406 -0.839 -10.497 1.00 96.19 107 ILE A N 1
ATOM 876 C CA . ILE A 1 107 ? 2.630 -1.468 -9.193 1.00 96.19 107 ILE A CA 1
ATOM 877 C C . ILE A 1 107 ? 1.294 -1.462 -8.456 1.00 96.19 107 ILE A C 1
ATOM 879 O O . ILE A 1 107 ? 0.628 -0.422 -8.382 1.00 96.19 107 ILE A O 1
ATOM 883 N N . GLN A 1 108 ? 0.907 -2.600 -7.886 1.00 97.56 108 GLN A N 1
ATOM 884 C CA . GLN A 1 108 ? -0.219 -2.656 -6.957 1.00 97.56 108 GLN A CA 1
ATOM 885 C C . GLN A 1 108 ? 0.206 -3.346 -5.672 1.00 97.56 108 GLN A C 1
ATOM 887 O O . GLN A 1 108 ? 0.704 -4.470 -5.708 1.00 97.56 108 GLN A O 1
ATOM 892 N N . THR A 1 109 ? -0.045 -2.680 -4.553 1.00 95.12 109 THR A N 1
ATOM 893 C CA . THR A 1 109 ? 0.231 -3.189 -3.210 1.00 95.12 109 THR A CA 1
ATOM 894 C C . THR A 1 109 ? -1.086 -3.288 -2.468 1.00 95.12 109 THR A C 1
ATOM 896 O O . THR A 1 109 ? -1.826 -2.305 -2.370 1.00 95.12 109 THR A O 1
ATOM 899 N N . ILE A 1 110 ? -1.371 -4.455 -1.903 1.00 94.88 110 ILE A N 1
ATOM 900 C CA . ILE A 1 110 ? -2.448 -4.633 -0.941 1.00 94.88 110 ILE A CA 1
ATOM 901 C C . ILE A 1 110 ? -1.880 -5.100 0.392 1.00 94.88 110 ILE A C 1
ATOM 903 O O . ILE A 1 110 ? -1.136 -6.074 0.484 1.00 94.88 110 ILE A O 1
ATOM 907 N N . PHE A 1 111 ? -2.243 -4.397 1.454 1.00 91.31 111 PHE A N 1
ATOM 908 C CA . PHE A 1 111 ? -1.811 -4.752 2.795 1.00 91.31 111 PHE A CA 1
ATOM 909 C C . PHE A 1 111 ? -2.845 -4.366 3.834 1.00 91.31 111 PHE A C 1
ATOM 911 O O . PHE A 1 111 ? -3.684 -3.489 3.618 1.00 91.31 111 PHE A O 1
ATOM 918 N N . GLY A 1 112 ? -2.814 -5.023 4.983 1.00 91.81 112 GLY A N 1
ATOM 919 C CA . GLY A 1 112 ? -3.874 -4.833 5.955 1.00 91.81 112 GLY A CA 1
ATOM 920 C C . GLY A 1 112 ? -3.817 -5.789 7.123 1.00 91.81 112 GLY A C 1
ATOM 921 O O . GLY A 1 112 ? -2.811 -6.461 7.344 1.00 91.81 112 GLY A O 1
ATOM 922 N N . CYS A 1 113 ? -4.915 -5.819 7.868 1.00 91.50 113 CYS A N 1
ATOM 923 C CA . CYS A 1 113 ? -5.114 -6.730 8.978 1.00 91.50 113 CYS A CA 1
ATOM 924 C C . CYS A 1 113 ? -6.579 -7.139 9.119 1.00 91.50 113 CYS A C 1
ATOM 926 O O . CYS A 1 113 ? -7.492 -6.336 8.905 1.00 91.50 113 CYS A O 1
ATOM 928 N N . ASP A 1 114 ? -6.767 -8.381 9.544 1.00 91.00 114 ASP A N 1
ATOM 929 C CA . ASP A 1 114 ? -8.043 -8.968 9.917 1.00 91.00 114 ASP A CA 1
ATOM 930 C C . ASP A 1 114 ? -8.085 -9.160 11.438 1.00 91.00 114 ASP A C 1
ATOM 932 O O . ASP A 1 114 ? -7.126 -9.647 12.043 1.00 91.00 114 ASP A O 1
ATOM 936 N N . LEU A 1 115 ? -9.208 -8.783 12.047 1.00 89.94 115 LEU A N 1
ATOM 937 C CA . LEU A 1 115 ? -9.583 -9.125 13.413 1.00 89.94 115 LEU A CA 1
ATOM 938 C C . LEU A 1 115 ? -10.544 -10.314 13.350 1.00 89.94 115 LEU A C 1
ATOM 940 O O . LEU A 1 115 ? -11.651 -10.204 12.818 1.00 89.94 115 LEU A O 1
ATOM 944 N N . ARG A 1 116 ? -10.106 -11.457 13.871 1.00 88.94 116 ARG A N 1
ATOM 945 C CA . ARG A 1 116 ? -10.864 -12.714 13.883 1.00 88.94 116 ARG A CA 1
ATOM 946 C C . ARG A 1 116 ? -11.762 -12.804 15.124 1.00 88.94 116 ARG A C 1
ATOM 948 O O . ARG A 1 116 ? -11.605 -12.038 16.075 1.00 88.94 116 ARG A O 1
ATOM 955 N N . GLU A 1 117 ? -12.719 -13.732 15.114 1.00 87.00 117 GLU A N 1
ATOM 956 C CA . GLU A 1 117 ? -13.662 -13.945 16.231 1.00 87.00 117 GLU A CA 1
ATOM 957 C C . GLU A 1 117 ? -12.970 -14.310 17.553 1.00 87.00 117 GLU A C 1
ATOM 959 O O . GLU A 1 117 ? -13.388 -13.869 18.621 1.00 87.00 117 GLU A O 1
ATOM 964 N N . ASP A 1 118 ? -11.864 -15.046 17.480 1.00 87.19 118 ASP A N 1
ATOM 965 C CA . ASP A 1 118 ? -11.002 -15.398 18.615 1.00 87.19 118 ASP A CA 1
ATOM 966 C C . ASP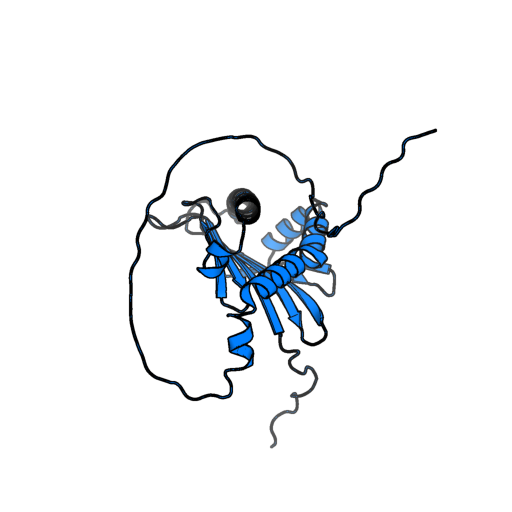 A 1 118 ? -10.099 -14.235 19.080 1.00 87.19 118 ASP A C 1
ATOM 968 O O . ASP A 1 118 ? -9.186 -14.425 19.881 1.00 87.19 118 ASP A O 1
ATOM 972 N N . SER A 1 119 ? -10.354 -13.014 18.592 1.00 83.81 119 SER A N 1
ATOM 973 C CA . SER A 1 119 ? -9.559 -11.803 18.829 1.00 83.81 119 SER A CA 1
ATOM 974 C C . SER A 1 119 ? -8.121 -11.864 18.309 1.00 83.81 119 SER A C 1
ATOM 976 O O . SER A 1 119 ? -7.327 -10.966 18.606 1.00 83.81 119 SER A O 1
ATOM 978 N N . THR A 1 120 ? -7.772 -12.874 17.505 1.00 86.31 120 THR A N 1
ATOM 979 C CA . THR A 1 120 ? -6.465 -12.925 16.852 1.00 86.31 120 THR A CA 1
ATOM 980 C C . THR A 1 120 ? -6.392 -11.920 15.707 1.00 86.31 120 THR A C 1
ATOM 982 O O . THR A 1 120 ? -7.383 -11.606 15.040 1.00 86.31 120 THR A O 1
ATOM 985 N N . ILE A 1 121 ? -5.188 -11.386 15.500 1.00 84.12 121 ILE A N 1
ATOM 986 C CA . ILE A 1 121 ? -4.903 -10.403 14.458 1.00 84.12 121 ILE A CA 1
ATOM 987 C C . ILE A 1 121 ? -4.044 -11.069 13.391 1.00 84.12 121 ILE A C 1
ATOM 989 O O . ILE A 1 121 ? -2.957 -11.595 13.665 1.00 84.12 121 ILE A O 1
ATOM 993 N N . GLN A 1 122 ? -4.507 -11.011 12.149 1.00 86.62 122 GLN A N 1
ATOM 994 C CA . GLN A 1 122 ? -3.742 -11.473 11.002 1.00 86.62 122 GLN A CA 1
ATOM 995 C C . GLN A 1 122 ? -3.458 -10.318 10.062 1.00 86.62 122 GLN A C 1
ATOM 997 O O . GLN A 1 122 ? -4.358 -9.836 9.389 1.00 86.62 122 GLN A O 1
ATOM 1002 N N . ALA A 1 123 ? -2.199 -9.893 10.018 1.00 87.62 123 ALA A N 1
ATOM 1003 C CA . ALA A 1 123 ? -1.735 -8.938 9.031 1.00 87.62 123 ALA A CA 1
ATOM 1004 C C . ALA A 1 123 ? -1.244 -9.646 7.764 1.00 87.62 123 ALA A C 1
ATOM 1006 O O . ALA A 1 123 ? -0.845 -10.813 7.812 1.00 87.62 123 ALA A O 1
ATOM 1007 N N . PHE A 1 124 ? -1.282 -8.935 6.643 1.00 88.19 124 PHE A N 1
ATOM 1008 C CA . PHE A 1 124 ? -0.819 -9.426 5.349 1.00 88.19 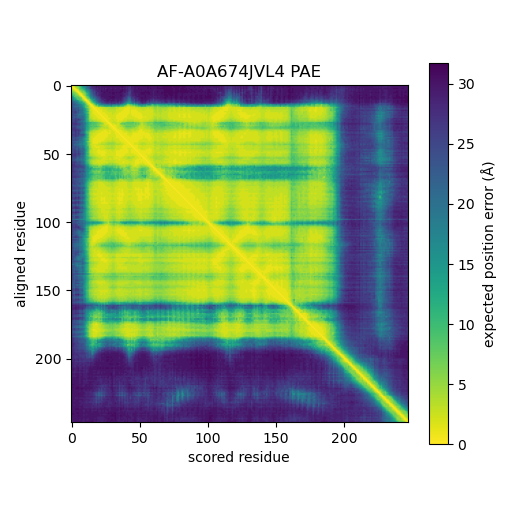124 PHE A CA 1
ATOM 1009 C C . PHE A 1 124 ? -0.246 -8.286 4.500 1.00 88.19 124 PHE A C 1
ATOM 1011 O O . PHE A 1 124 ? -0.576 -7.114 4.708 1.00 88.19 124 PHE A O 1
ATOM 1018 N N . TYR A 1 125 ? 0.592 -8.654 3.532 1.00 90.00 125 TYR A N 1
ATOM 1019 C CA . TYR A 1 125 ? 1.144 -7.766 2.512 1.00 90.00 125 TYR A CA 1
ATOM 1020 C C . TYR A 1 125 ? 1.368 -8.535 1.220 1.00 90.00 125 TYR A C 1
ATOM 1022 O O . TYR A 1 125 ? 1.958 -9.620 1.250 1.00 90.00 125 TYR A O 1
ATOM 1030 N N . GLN A 1 126 ? 0.949 -7.951 0.106 1.00 93.62 126 GLN A N 1
ATOM 1031 C CA . GLN A 1 126 ? 1.166 -8.469 -1.234 1.00 93.62 126 GLN A CA 1
ATOM 1032 C C . GLN A 1 126 ? 1.432 -7.319 -2.202 1.00 93.62 126 GLN A C 1
ATOM 1034 O O . GLN A 1 126 ? 0.667 -6.358 -2.255 1.00 93.62 126 GLN A O 1
ATOM 1039 N N . ASP A 1 127 ? 2.485 -7.472 -2.989 1.00 92.31 127 ASP A N 1
ATOM 1040 C CA . ASP A 1 127 ? 2.888 -6.604 -4.083 1.00 92.31 127 ASP A CA 1
ATOM 1041 C C . ASP A 1 127 ? 2.782 -7.342 -5.407 1.00 92.31 127 ASP A C 1
ATOM 1043 O O . ASP A 1 127 ? 3.126 -8.522 -5.519 1.00 92.31 127 ASP A O 1
ATOM 1047 N N . SER A 1 128 ? 2.405 -6.593 -6.433 1.00 96.19 128 SER A N 1
ATOM 1048 C CA . SER A 1 128 ? 2.424 -7.021 -7.824 1.00 96.19 128 SER A CA 1
ATOM 1049 C C . SER A 1 128 ? 3.071 -5.962 -8.707 1.00 96.19 128 SER A C 1
ATOM 1051 O O . SER A 1 128 ? 2.984 -4.761 -8.429 1.00 96.19 128 SER A O 1
ATOM 1053 N N . TYR A 1 129 ? 3.705 -6.423 -9.782 1.00 96.12 129 TYR A N 1
ATOM 1054 C CA . TYR A 1 129 ? 4.284 -5.585 -10.822 1.00 96.12 129 TYR A CA 1
ATOM 1055 C C . TYR A 1 129 ? 3.837 -6.082 -12.196 1.00 96.12 129 TYR A C 1
ATOM 1057 O O . TYR A 1 129 ? 3.948 -7.271 -12.503 1.00 96.12 129 TYR A O 1
ATOM 1065 N N . ASP A 1 130 ? 3.279 -5.185 -13.007 1.00 95.12 130 ASP A N 1
ATOM 1066 C CA . ASP A 1 130 ? 2.685 -5.487 -14.315 1.00 95.12 130 ASP A CA 1
ATOM 1067 C C . ASP A 1 130 ? 1.669 -6.645 -14.257 1.00 95.12 130 ASP A C 1
ATOM 1069 O O . ASP A 1 130 ? 1.626 -7.525 -15.117 1.00 95.12 130 ASP A O 1
ATOM 1073 N N . GLY A 1 131 ? 0.854 -6.656 -13.192 1.00 93.88 131 GLY A N 1
ATOM 1074 C CA . GLY A 1 131 ? -0.211 -7.640 -12.964 1.00 93.88 131 GLY A CA 1
ATOM 1075 C C . GLY A 1 131 ? 0.267 -9.029 -12.530 1.00 93.88 131 GLY A C 1
ATOM 1076 O O . GLY A 1 131 ? -0.545 -9.949 -12.452 1.00 93.88 131 GLY A O 1
ATOM 1077 N N . ARG A 1 132 ? 1.563 -9.202 -12.252 1.00 95.69 132 ARG A N 1
ATOM 1078 C CA . ARG A 1 132 ? 2.144 -10.453 -11.751 1.00 95.69 132 ARG A CA 1
ATOM 1079 C C . ARG A 1 132 ? 2.551 -10.304 -10.296 1.00 95.69 132 ARG A C 1
ATOM 1081 O O . ARG A 1 132 ? 3.024 -9.238 -9.902 1.00 95.69 132 ARG A O 1
ATOM 1088 N N . ASP A 1 133 ? 2.401 -11.376 -9.526 1.00 95.94 133 ASP A N 1
ATOM 1089 C CA . ASP A 1 133 ? 2.898 -11.440 -8.151 1.00 95.94 133 ASP A CA 1
ATOM 1090 C C . ASP A 1 133 ? 4.380 -11.052 -8.110 1.00 95.94 133 ASP A C 1
ATOM 1092 O O . ASP A 1 133 ? 5.162 -11.464 -8.969 1.00 95.94 133 ASP A O 1
ATOM 1096 N N . PHE A 1 134 ? 4.763 -10.249 -7.118 1.00 95.25 134 PHE A N 1
ATOM 1097 C CA . PHE A 1 134 ? 6.121 -9.732 -6.982 1.00 95.25 134 PHE A CA 1
ATOM 1098 C C . PHE A 1 134 ? 6.712 -10.078 -5.612 1.00 95.25 134 PHE A C 1
ATOM 1100 O O . PHE A 1 134 ? 7.598 -10.932 -5.520 1.00 95.25 134 PHE A O 1
ATOM 1107 N N . LEU A 1 135 ? 6.188 -9.484 -4.535 1.00 92.88 135 LEU A N 1
ATOM 1108 C CA . LEU A 1 135 ? 6.594 -9.770 -3.156 1.00 92.88 135 LEU A CA 1
ATOM 1109 C C . LEU A 1 135 ? 5.373 -10.070 -2.291 1.00 92.88 135 LEU A C 1
ATOM 1111 O O . LEU A 1 135 ? 4.384 -9.353 -2.319 1.00 92.88 135 LEU A O 1
ATOM 1115 N N . THR A 1 136 ? 5.446 -11.113 -1.476 1.00 92.56 136 THR A N 1
ATOM 1116 C CA . THR A 1 136 ? 4.436 -11.416 -0.453 1.00 92.56 136 THR A CA 1
ATOM 1117 C C . THR A 1 136 ? 5.124 -11.585 0.889 1.00 92.56 136 THR A C 1
ATOM 1119 O O . THR A 1 136 ? 6.220 -12.136 0.956 1.00 92.56 136 THR A O 1
ATOM 1122 N N . PHE A 1 137 ? 4.508 -11.110 1.967 1.00 86.56 137 PHE A N 1
ATOM 1123 C CA . PHE A 1 137 ? 5.035 -11.340 3.309 1.00 86.56 137 PHE A CA 1
ATOM 1124 C C . PHE A 1 137 ? 4.499 -12.657 3.878 1.00 86.56 137 PHE A C 1
ATOM 1126 O O . PHE A 1 137 ? 3.290 -12.814 4.050 1.00 86.56 137 PHE A O 1
ATOM 1133 N N . ASP A 1 138 ? 5.398 -13.586 4.193 1.00 86.69 138 ASP A N 1
ATOM 1134 C CA . ASP A 1 138 ? 5.080 -14.805 4.925 1.00 86.69 138 ASP A CA 1
ATOM 1135 C C . ASP A 1 138 ? 5.206 -14.550 6.431 1.00 86.69 138 ASP A C 1
ATOM 1137 O O . ASP A 1 138 ? 6.296 -14.351 6.974 1.00 86.69 138 ASP A O 1
ATOM 1141 N N . LYS A 1 139 ? 4.056 -14.563 7.106 1.00 77.12 139 LYS A N 1
ATOM 1142 C CA . LYS A 1 139 ? 3.950 -14.325 8.547 1.00 77.12 139 LYS A CA 1
ATOM 1143 C C . LYS A 1 139 ? 4.459 -15.505 9.382 1.00 77.12 139 LYS A C 1
ATOM 1145 O O . LYS A 1 139 ? 4.875 -15.286 10.515 1.00 77.12 139 LYS A O 1
ATOM 1150 N N . GLU A 1 140 ? 4.432 -16.732 8.866 1.00 82.00 140 GLU A N 1
ATOM 1151 C CA . GLU A 1 140 ? 4.877 -17.912 9.618 1.00 82.00 140 GLU A CA 1
ATOM 1152 C C . GLU A 1 140 ? 6.395 -17.904 9.781 1.00 82.00 140 GLU A C 1
ATOM 1154 O O . GLU A 1 140 ? 6.914 -18.122 10.876 1.00 82.00 140 GLU A O 1
ATOM 1159 N N . THR A 1 141 ? 7.106 -17.583 8.700 1.00 84.69 141 THR A N 1
ATOM 1160 C CA . THR A 1 141 ? 8.570 -17.483 8.708 1.00 84.69 141 THR A CA 1
ATOM 1161 C C . THR A 1 141 ? 9.081 -16.076 9.017 1.00 84.69 141 THR A C 1
ATOM 1163 O O . THR A 1 141 ? 10.275 -15.907 9.259 1.00 84.69 141 THR A O 1
ATOM 1166 N N . MET A 1 142 ? 8.197 -15.070 9.035 1.00 77.81 142 MET A N 1
ATOM 1167 C CA . MET A 1 142 ? 8.533 -13.644 9.142 1.00 77.81 142 MET A CA 1
ATOM 1168 C C . MET A 1 142 ? 9.512 -13.188 8.049 1.00 77.81 142 MET A C 1
ATOM 1170 O O . MET A 1 142 ? 10.443 -12.418 8.302 1.00 77.81 142 MET A O 1
ATOM 1174 N N . THR A 1 143 ? 9.312 -13.669 6.819 1.00 82.31 143 THR A N 1
ATOM 1175 C CA . THR A 1 143 ? 10.171 -13.346 5.674 1.00 82.31 143 THR A CA 1
ATOM 1176 C C . THR A 1 143 ? 9.384 -12.943 4.432 1.00 82.31 143 THR A C 1
ATOM 1178 O O . THR A 1 143 ? 8.198 -13.216 4.284 1.00 82.31 143 THR A O 1
ATOM 1181 N N . TRP A 1 144 ? 10.072 -12.283 3.503 1.00 86.62 144 TRP A N 1
ATOM 1182 C CA . TRP A 1 144 ? 9.537 -11.975 2.183 1.00 86.62 144 TRP A CA 1
ATOM 1183 C C . TRP A 1 144 ? 9.649 -13.181 1.245 1.00 86.62 144 TRP A C 1
ATOM 1185 O O . TRP A 1 144 ? 10.732 -13.747 1.071 1.00 86.62 144 TRP A O 1
ATOM 1195 N N . VAL A 1 145 ? 8.560 -13.530 0.577 1.00 92.44 145 VAL A N 1
ATOM 1196 C CA . VAL A 1 145 ? 8.515 -14.479 -0.536 1.00 92.44 145 VAL A CA 1
ATOM 1197 C C . VAL A 1 145 ? 8.570 -13.677 -1.831 1.00 92.44 145 VAL A C 1
ATOM 1199 O O . VAL A 1 145 ? 7.728 -12.816 -2.068 1.00 92.44 145 VAL A O 1
ATOM 1202 N N . ALA A 1 146 ? 9.589 -13.937 -2.645 1.00 95.62 146 ALA A N 1
ATOM 1203 C CA . ALA A 1 146 ? 9.825 -13.245 -3.908 1.00 95.62 146 ALA A CA 1
ATOM 1204 C C . ALA A 1 146 ? 9.474 -14.160 -5.084 1.00 95.62 146 ALA A C 1
ATOM 1206 O O . ALA A 1 146 ? 9.939 -15.301 -5.129 1.00 95.62 146 ALA A O 1
ATOM 1207 N N . ALA A 1 147 ? 8.673 -13.643 -6.014 1.00 96.38 147 ALA A N 1
ATOM 1208 C CA . ALA A 1 147 ? 8.108 -14.409 -7.122 1.00 96.38 147 ALA A CA 1
ATOM 1209 C C . ALA A 1 147 ? 9.094 -14.648 -8.279 1.00 96.38 147 ALA A C 1
ATOM 1211 O O . ALA A 1 147 ? 9.019 -15.676 -8.949 1.00 96.38 147 ALA A O 1
ATOM 1212 N N . ASP A 1 148 ? 10.038 -13.731 -8.505 1.00 95.06 148 ASP A N 1
ATOM 1213 C CA . ASP A 1 148 ? 11.026 -13.822 -9.583 1.00 95.06 148 ASP A CA 1
ATOM 1214 C C . ASP A 1 148 ? 12.401 -13.245 -9.190 1.00 95.06 148 ASP A C 1
ATOM 1216 O O . ASP A 1 148 ? 12.652 -12.873 -8.041 1.00 95.06 148 ASP A O 1
ATOM 1220 N N . ILE A 1 149 ? 13.334 -13.201 -10.147 1.00 93.38 149 ILE A N 1
ATOM 1221 C CA . ILE A 1 149 ? 14.705 -12.722 -9.912 1.00 93.38 149 ILE A CA 1
ATOM 1222 C C . ILE A 1 149 ? 14.722 -11.238 -9.523 1.00 93.38 149 ILE A C 1
ATOM 1224 O O . ILE A 1 149 ? 15.493 -10.861 -8.636 1.00 93.38 149 ILE A O 1
ATOM 1228 N N . GLY A 1 150 ? 13.878 -10.402 -10.134 1.00 92.56 150 GLY A N 1
ATOM 1229 C CA . GLY A 1 150 ? 13.809 -8.989 -9.775 1.00 92.56 150 GLY A CA 1
ATOM 1230 C C . GLY A 1 150 ? 13.272 -8.806 -8.355 1.00 92.56 150 GLY A C 1
ATOM 1231 O O . GLY A 1 150 ? 13.868 -8.085 -7.554 1.00 92.56 150 GLY A O 1
ATOM 1232 N N . ALA A 1 151 ? 12.242 -9.560 -7.974 1.00 94.44 151 ALA A N 1
ATOM 1233 C CA . ALA A 1 151 ? 11.725 -9.596 -6.612 1.00 94.44 151 ALA A CA 1
ATOM 1234 C C . ALA A 1 151 ? 12.775 -10.084 -5.606 1.00 94.44 151 ALA A C 1
ATOM 1236 O O . ALA A 1 151 ? 12.862 -9.543 -4.506 1.00 94.44 151 ALA A O 1
ATOM 1237 N N . GLN A 1 152 ? 13.618 -11.061 -5.958 1.00 94.69 152 GLN A N 1
ATOM 1238 C CA . GLN A 1 152 ? 14.710 -11.522 -5.087 1.00 94.69 152 GLN A CA 1
ATOM 1239 C C . GLN A 1 152 ? 15.758 -10.426 -4.853 1.00 94.69 152 GLN A C 1
ATOM 1241 O O . GLN A 1 152 ? 16.271 -10.289 -3.739 1.00 94.69 152 GLN A O 1
ATOM 1246 N N . ILE A 1 153 ? 16.073 -9.630 -5.878 1.00 91.94 153 ILE A N 1
ATOM 1247 C CA . ILE A 1 153 ? 16.985 -8.485 -5.758 1.00 91.94 153 ILE A CA 1
ATOM 1248 C C . ILE A 1 153 ? 16.362 -7.411 -4.859 1.00 91.94 153 ILE A C 1
ATOM 1250 O O . ILE A 1 153 ? 17.009 -6.967 -3.908 1.00 91.94 153 ILE A O 1
ATOM 1254 N N . THR A 1 154 ? 15.093 -7.060 -5.082 1.00 89.75 154 THR A N 1
ATOM 1255 C CA . THR A 1 154 ? 14.360 -6.096 -4.244 1.00 89.75 154 THR A CA 1
ATOM 1256 C C . THR A 1 154 ? 14.247 -6.570 -2.798 1.00 89.75 154 THR A C 1
ATOM 1258 O O . THR A 1 154 ? 14.555 -5.809 -1.885 1.00 89.75 154 THR A O 1
ATOM 1261 N N . LYS A 1 155 ? 13.926 -7.848 -2.572 1.00 88.81 155 LYS A N 1
ATOM 1262 C CA . LYS A 1 155 ? 13.919 -8.477 -1.245 1.00 88.81 155 LYS A CA 1
ATOM 1263 C C . LYS A 1 155 ? 15.253 -8.272 -0.529 1.00 88.81 155 LYS A C 1
ATOM 1265 O O . LYS A 1 155 ? 15.268 -7.851 0.622 1.00 88.81 155 LYS A O 1
ATOM 1270 N N . ARG A 1 156 ? 16.383 -8.568 -1.183 1.00 87.94 156 ARG A N 1
ATOM 1271 C CA . ARG A 1 156 ? 17.717 -8.397 -0.574 1.00 87.94 156 ARG A CA 1
ATOM 1272 C C . ARG A 1 156 ? 17.995 -6.940 -0.220 1.00 87.94 156 ARG A C 1
ATOM 1274 O O . ARG A 1 156 ? 18.560 -6.688 0.839 1.00 87.94 156 ARG A O 1
ATOM 1281 N N . ARG A 1 157 ? 17.569 -6.004 -1.072 1.00 83.06 157 ARG A N 1
ATOM 1282 C CA . ARG A 1 157 ? 17.672 -4.567 -0.808 1.00 83.06 157 ARG A CA 1
ATOM 1283 C C . ARG A 1 157 ? 16.869 -4.166 0.435 1.00 83.06 157 ARG A C 1
ATOM 1285 O O . ARG A 1 157 ? 17.455 -3.596 1.346 1.00 83.06 157 ARG A O 1
ATOM 1292 N N . TRP A 1 158 ? 15.595 -4.552 0.525 1.00 80.75 158 TRP A 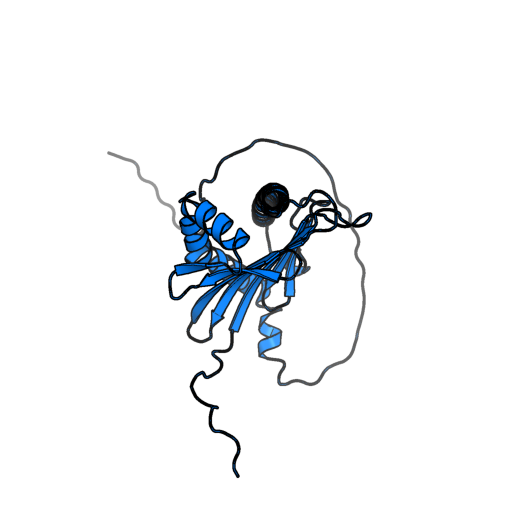N 1
ATOM 1293 C CA . TRP A 1 158 ? 14.744 -4.283 1.698 1.00 80.75 158 TRP A CA 1
ATOM 1294 C C . TRP A 1 158 ? 15.268 -4.947 2.979 1.00 80.75 158 TRP A C 1
ATOM 1296 O O . TRP A 1 158 ? 15.119 -4.409 4.066 1.00 80.75 158 TRP A O 1
ATOM 1306 N N . HIS A 1 159 ? 15.908 -6.116 2.876 1.00 73.94 159 HIS A N 1
ATOM 1307 C CA . HIS A 1 159 ? 16.556 -6.759 4.025 1.00 73.94 159 HIS A CA 1
ATOM 1308 C C . HIS A 1 159 ? 17.825 -6.026 4.491 1.00 73.94 159 HIS A C 1
ATOM 1310 O O . HIS A 1 159 ? 18.104 -6.009 5.689 1.00 73.94 159 HIS A O 1
ATOM 1316 N N . ALA A 1 160 ? 18.619 -5.483 3.563 1.00 71.56 160 ALA A N 1
ATOM 1317 C CA . ALA A 1 160 ? 19.854 -4.761 3.873 1.00 71.56 160 ALA A CA 1
ATOM 1318 C C . ALA A 1 160 ? 19.578 -3.357 4.436 1.00 71.56 160 ALA A C 1
ATOM 1320 O O . ALA A 1 160 ? 20.333 -2.857 5.269 1.00 71.56 160 ALA A O 1
ATOM 1321 N N . GLU A 1 161 ? 18.474 -2.746 4.016 1.00 66.56 161 GLU A N 1
ATOM 1322 C CA . GLU A 1 161 ? 17.897 -1.542 4.606 1.00 66.56 161 GLU A CA 1
ATOM 1323 C C . GLU A 1 161 ? 17.108 -1.958 5.876 1.00 66.56 161 GLU A C 1
ATOM 1325 O O . GLU A 1 161 ? 15.884 -1.990 5.880 1.00 66.56 161 GLU A O 1
ATOM 1330 N N . VAL A 1 162 ? 17.828 -2.347 6.950 1.00 47.16 162 VAL A N 1
ATOM 1331 C CA . VAL A 1 162 ? 17.357 -2.979 8.222 1.00 47.16 162 VAL A CA 1
ATOM 1332 C C . VAL A 1 162 ? 16.124 -2.323 8.891 1.00 47.16 162 VAL A C 1
ATOM 1334 O O . VAL A 1 162 ? 15.478 -2.931 9.749 1.00 47.16 162 VAL A O 1
ATOM 1337 N N . ASP A 1 163 ? 15.736 -1.130 8.459 1.00 55.31 163 ASP A N 1
ATOM 1338 C CA . ASP A 1 163 ? 14.598 -0.367 8.965 1.00 55.31 163 ASP A CA 1
ATOM 1339 C C . ASP A 1 163 ? 13.232 -0.827 8.412 1.00 55.31 163 ASP A C 1
ATOM 1341 O O . ASP A 1 163 ? 12.208 -0.643 9.081 1.00 55.31 163 ASP A O 1
ATOM 1345 N N . ASP A 1 164 ? 13.178 -1.488 7.251 1.00 58.25 164 ASP A N 1
ATOM 1346 C CA . ASP A 1 164 ? 11.897 -1.819 6.607 1.00 58.25 164 ASP A CA 1
ATOM 1347 C C . ASP A 1 164 ? 11.158 -2.967 7.295 1.00 58.25 164 ASP A C 1
ATOM 1349 O O . ASP A 1 164 ? 9.942 -2.915 7.482 1.00 58.25 164 ASP A O 1
ATOM 1353 N N . ILE A 1 165 ? 11.879 -3.992 7.751 1.00 55.69 165 ILE A N 1
ATOM 1354 C CA . ILE A 1 165 ? 11.257 -5.143 8.422 1.00 55.69 165 ILE A CA 1
ATOM 1355 C C . ILE A 1 165 ? 10.757 -4.759 9.816 1.00 55.69 165 ILE A C 1
ATOM 1357 O O . ILE A 1 165 ? 9.684 -5.203 10.224 1.00 55.69 165 ILE A O 1
ATOM 1361 N N . GLN A 1 166 ? 11.494 -3.917 10.548 1.00 59.44 166 GLN A N 1
ATOM 1362 C CA . GLN A 1 166 ? 11.075 -3.460 11.876 1.00 59.44 166 GLN A CA 1
ATOM 1363 C C . GLN A 1 166 ? 9.891 -2.490 11.792 1.00 59.44 166 GLN A C 1
ATOM 1365 O O . GLN A 1 166 ?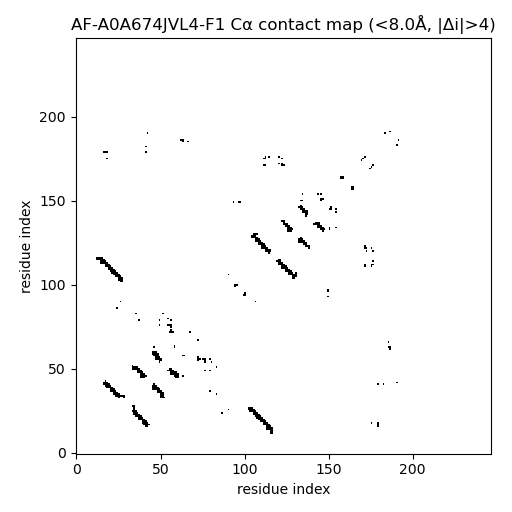 8.928 -2.639 12.548 1.00 59.44 166 GLN A O 1
ATOM 1370 N N . GLY A 1 167 ? 9.911 -1.552 10.837 1.00 66.06 167 GLY A N 1
ATOM 1371 C CA . GLY A 1 167 ? 8.779 -0.664 10.566 1.00 66.06 167 GLY A CA 1
ATOM 1372 C C . GLY A 1 167 ? 7.535 -1.432 10.114 1.00 66.06 167 GLY A C 1
ATOM 1373 O O . GLY A 1 167 ? 6.431 -1.170 10.599 1.00 66.06 167 GLY A O 1
ATOM 1374 N N . TRP A 1 168 ? 7.713 -2.441 9.257 1.00 67.31 168 TRP A N 1
ATOM 1375 C CA . TRP A 1 168 ? 6.631 -3.324 8.826 1.00 67.31 168 TRP A CA 1
ATOM 1376 C C . TRP A 1 168 ? 6.074 -4.158 9.984 1.00 67.31 168 TRP A C 1
ATOM 1378 O O . TRP A 1 168 ? 4.859 -4.275 10.135 1.00 67.31 168 TRP A O 1
ATOM 1388 N N . LYS A 1 169 ? 6.936 -4.686 10.857 1.00 66.06 169 LYS A N 1
ATOM 1389 C CA . LYS A 1 169 ? 6.518 -5.418 12.058 1.00 66.06 169 LYS A CA 1
ATOM 1390 C C . LYS A 1 169 ? 5.681 -4.544 12.997 1.00 66.06 169 LYS A C 1
ATOM 1392 O O . LYS A 1 169 ? 4.603 -4.962 13.406 1.00 66.06 169 LYS A O 1
ATOM 1397 N N . HIS A 1 170 ? 6.118 -3.314 13.272 1.00 70.25 170 HIS A N 1
ATOM 1398 C CA . HIS A 1 170 ? 5.348 -2.373 14.092 1.00 70.25 170 HIS A CA 1
ATOM 1399 C C . HIS A 1 170 ? 3.982 -2.040 13.466 1.00 70.25 170 HIS A C 1
ATOM 1401 O O . HIS A 1 170 ? 2.960 -2.028 14.159 1.00 70.25 170 HIS A O 1
ATOM 1407 N N . PHE A 1 171 ? 3.934 -1.851 12.142 1.00 68.06 171 PHE A N 1
ATOM 1408 C CA . PHE A 1 171 ? 2.670 -1.658 11.433 1.00 68.06 171 PHE A CA 1
ATOM 1409 C C . PHE A 1 171 ? 1.709 -2.846 11.619 1.00 68.06 171 PHE A C 1
ATOM 1411 O O . PHE A 1 171 ? 0.514 -2.639 11.859 1.00 68.06 171 PHE A O 1
ATOM 1418 N N . GLN A 1 172 ? 2.227 -4.076 11.523 1.00 67.69 172 GLN A N 1
ATOM 1419 C CA . GLN A 1 172 ? 1.448 -5.310 11.660 1.00 67.69 172 GLN A CA 1
ATOM 1420 C C . GLN A 1 172 ? 0.915 -5.526 13.080 1.00 67.69 172 GLN A C 1
ATOM 1422 O O . GLN A 1 172 ? -0.241 -5.917 13.243 1.00 67.69 172 GLN A O 1
ATOM 1427 N N . GLU A 1 173 ? 1.752 -5.303 14.092 1.00 68.56 173 GLU A N 1
ATOM 1428 C CA . GLU A 1 173 ? 1.434 -5.643 15.482 1.00 68.56 173 GLU A CA 1
ATOM 1429 C C . GLU A 1 173 ? 0.569 -4.572 16.159 1.00 68.56 173 GLU A C 1
ATOM 1431 O O . GLU A 1 173 ? -0.326 -4.907 16.936 1.00 68.56 173 GLU A O 1
ATOM 1436 N N . GLU A 1 174 ? 0.781 -3.292 15.839 1.00 72.19 174 GLU A N 1
ATOM 1437 C CA . GLU A 1 174 ? 0.188 -2.192 16.609 1.00 72.19 174 GLU A CA 1
ATOM 1438 C C . GLU A 1 174 ? -0.625 -1.224 15.747 1.00 72.19 174 GLU A C 1
ATOM 1440 O O . GLU A 1 174 ? -1.782 -0.917 16.058 1.00 72.19 174 GLU A O 1
ATOM 1445 N N . THR A 1 175 ? -0.053 -0.739 14.643 1.00 81.25 175 THR A N 1
ATOM 1446 C CA . THR A 1 175 ? -0.656 0.375 13.899 1.00 81.25 175 THR A CA 1
ATOM 1447 C C . THR A 1 175 ? -1.951 -0.034 13.199 1.00 81.25 175 THR A C 1
ATOM 1449 O O . THR A 1 175 ? -2.963 0.657 13.325 1.00 81.25 175 THR A O 1
ATOM 1452 N N . CYS A 1 176 ? -1.961 -1.160 12.476 1.00 86.00 176 CYS A N 1
ATOM 1453 C CA . CYS A 1 176 ? -3.129 -1.553 11.686 1.00 86.00 176 CYS A CA 1
ATOM 1454 C C . CYS A 1 176 ? -4.361 -1.813 12.563 1.00 86.00 176 CYS A C 1
ATOM 1456 O O . CYS A 1 176 ? -5.452 -1.318 12.261 1.00 86.00 176 CYS A O 1
ATOM 1458 N N . ILE A 1 177 ? -4.182 -2.533 13.675 1.00 85.88 177 ILE A N 1
ATOM 1459 C CA . ILE A 1 177 ? -5.282 -2.853 14.586 1.00 85.88 177 ILE A CA 1
ATOM 1460 C C . ILE A 1 177 ? -5.801 -1.61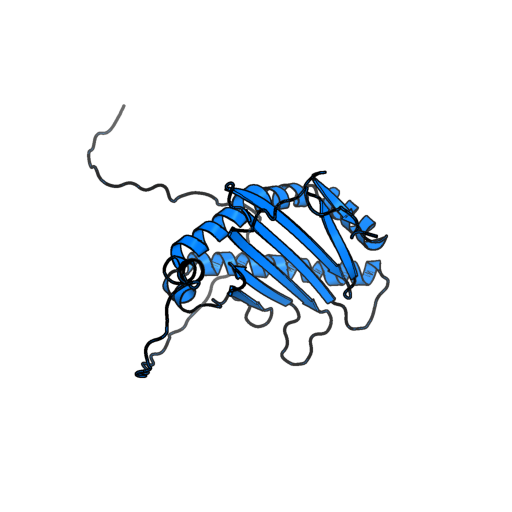6 15.323 1.00 85.88 177 ILE A C 1
ATOM 1462 O O 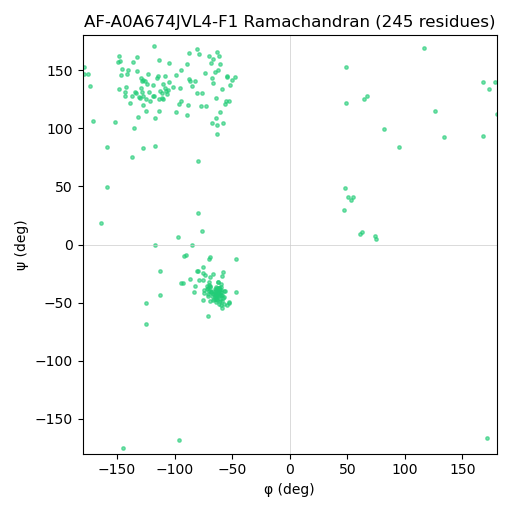. ILE A 1 177 ? -7.010 -1.495 15.523 1.00 85.88 177 ILE A O 1
ATOM 1466 N N . SER A 1 178 ? -4.919 -0.679 15.688 1.00 85.06 178 SER A N 1
ATOM 1467 C CA . SER A 1 178 ? -5.316 0.589 16.307 1.00 85.06 178 SER A CA 1
ATOM 1468 C C . SER A 1 178 ? -6.261 1.370 15.388 1.00 85.06 178 SER A C 1
ATOM 1470 O O . SER A 1 178 ? -7.365 1.743 15.796 1.00 85.06 178 SER A O 1
ATOM 1472 N N . TRP A 1 179 ? -5.897 1.506 14.107 1.00 84.88 179 TRP A N 1
ATOM 1473 C CA . TRP A 1 179 ? -6.746 2.170 13.116 1.00 84.88 179 TRP A CA 1
ATOM 1474 C C . TRP A 1 179 ? -8.058 1.432 12.857 1.00 84.88 179 TRP A C 1
ATOM 1476 O O . TRP A 1 179 ? -9.100 2.076 12.738 1.00 84.88 179 TRP A O 1
ATOM 1486 N N . LEU A 1 180 ? -8.032 0.096 12.797 1.00 87.00 180 LEU A N 1
ATOM 1487 C CA . LEU A 1 180 ? -9.248 -0.702 12.638 1.00 87.00 180 LEU A CA 1
ATOM 1488 C C . LEU A 1 180 ? -10.210 -0.478 13.814 1.00 87.00 180 LEU A C 1
ATOM 1490 O O . LEU A 1 180 ? -11.378 -0.169 13.597 1.00 87.00 180 LEU A O 1
ATOM 1494 N N . ARG A 1 181 ? -9.722 -0.551 15.058 1.00 84.56 181 ARG A N 1
ATOM 1495 C CA . ARG A 1 181 ? -10.542 -0.310 16.258 1.00 84.56 181 ARG A CA 1
ATOM 1496 C C . ARG A 1 181 ? -11.121 1.102 16.287 1.00 84.56 181 ARG A C 1
ATOM 1498 O O . ARG A 1 181 ? -12.307 1.249 16.567 1.00 84.56 181 ARG A O 1
ATOM 1505 N N . SER A 1 182 ? -10.321 2.113 15.946 1.00 81.25 182 SER A N 1
ATOM 1506 C CA . SER A 1 182 ? -10.788 3.503 15.854 1.00 81.25 182 SER A CA 1
ATOM 1507 C C . SER A 1 182 ? -11.956 3.632 14.873 1.00 81.25 182 SER A C 1
ATOM 1509 O O . SER A 1 182 ? -13.032 4.112 15.233 1.00 81.25 182 SER A O 1
ATOM 1511 N N . ALA A 1 183 ? -11.795 3.105 13.655 1.00 80.19 183 ALA A N 1
ATOM 1512 C CA . ALA A 1 183 ? -12.838 3.149 12.635 1.00 80.19 183 ALA A CA 1
ATOM 1513 C C . ALA A 1 183 ? -14.124 2.413 13.064 1.00 80.19 183 ALA A C 1
ATOM 1515 O O . ALA A 1 183 ? -15.227 2.887 12.779 1.00 80.19 183 ALA A O 1
ATOM 1516 N N . LEU A 1 184 ? -14.001 1.284 13.772 1.00 82.75 184 LEU A N 1
ATOM 1517 C CA . LEU A 1 184 ? -15.142 0.520 14.287 1.00 82.75 184 LEU A CA 1
ATOM 1518 C C . LEU A 1 184 ? -15.895 1.255 15.402 1.00 82.75 184 LEU A C 1
ATOM 1520 O O . LEU A 1 184 ? -17.127 1.241 15.406 1.00 82.75 184 LEU A O 1
ATOM 1524 N N . GLU A 1 185 ? -15.192 1.928 16.317 1.00 79.62 185 GLU A N 1
ATOM 1525 C CA . GLU A 1 185 ? -15.826 2.722 17.378 1.00 79.62 185 GLU A CA 1
ATOM 1526 C C . GLU A 1 185 ? -16.615 3.903 16.802 1.00 79.62 185 GLU A C 1
ATOM 1528 O O . GLU A 1 185 ? -17.768 4.139 17.174 1.00 79.62 185 GLU A O 1
ATOM 1533 N N . PHE A 1 186 ? -16.057 4.611 15.819 1.00 70.94 186 PHE A N 1
ATOM 1534 C CA . PHE A 1 186 ? -16.763 5.718 15.175 1.00 70.94 186 PHE A CA 1
ATOM 1535 C C . PHE A 1 186 ? -17.912 5.248 14.275 1.00 70.94 186 PHE A C 1
ATOM 1537 O O . PHE A 1 186 ? -18.970 5.894 14.229 1.00 70.94 186 PHE A O 1
ATOM 1544 N N . GLY A 1 187 ? -17.732 4.105 13.610 1.00 69.69 187 GLY A N 1
ATOM 1545 C CA . GLY A 1 187 ? -18.697 3.486 12.709 1.00 69.69 187 GLY A CA 1
ATOM 1546 C C . GLY A 1 187 ? -19.746 2.610 13.395 1.00 69.69 187 GLY A C 1
ATOM 1547 O O . GLY A 1 187 ? -20.619 2.093 12.701 1.00 69.69 187 GLY A O 1
ATOM 1548 N N . LYS A 1 188 ? -19.716 2.452 14.725 1.00 67.50 188 LYS A N 1
ATOM 1549 C CA . LYS A 1 188 ? -20.541 1.510 15.506 1.00 67.50 188 LYS A CA 1
ATOM 1550 C C . LYS A 1 188 ? -22.033 1.513 15.144 1.00 67.50 188 LYS A C 1
ATOM 1552 O O . LYS A 1 188 ? -22.638 0.460 14.998 1.00 67.50 188 LYS A O 1
ATOM 1557 N N . GLU A 1 189 ? -22.622 2.681 14.900 1.00 62.19 189 GLU A N 1
ATOM 1558 C CA . GLU A 1 189 ? -24.050 2.831 14.557 1.00 62.19 189 GLU A CA 1
ATOM 1559 C C . GLU A 1 189 ? -24.405 2.430 13.107 1.00 62.19 189 GLU A C 1
ATOM 1561 O O . GLU A 1 189 ? -25.576 2.179 12.788 1.00 62.19 189 GLU A O 1
ATOM 1566 N N . THR A 1 190 ? -23.405 2.375 12.219 1.00 59.84 190 THR A N 1
ATOM 1567 C CA . THR A 1 190 ? -23.562 2.145 10.770 1.00 59.84 190 THR A CA 1
ATOM 1568 C C . THR A 1 190 ? -22.972 0.800 10.330 1.00 59.84 190 THR A C 1
ATOM 1570 O O . THR A 1 190 ? -23.628 0.065 9.595 1.00 59.84 190 THR A O 1
ATOM 1573 N N . LEU A 1 191 ? -21.783 0.431 10.822 1.00 61.09 191 LEU A N 1
ATOM 1574 C CA . LEU A 1 191 ? -21.083 -0.822 10.514 1.00 61.09 191 LEU A CA 1
ATOM 1575 C C . LEU A 1 191 ? -21.726 -2.027 11.222 1.00 61.09 191 LEU A C 1
ATOM 1577 O O . LEU A 1 191 ? -21.982 -3.046 10.583 1.00 61.09 191 LEU A O 1
ATOM 1581 N N . GLN A 1 192 ? -22.125 -1.895 12.497 1.00 55.81 192 GLN A N 1
ATOM 1582 C CA . GLN A 1 192 ? -22.780 -2.992 13.237 1.00 55.81 192 GLN A CA 1
ATOM 1583 C C . GLN A 1 192 ? -24.199 -3.309 12.741 1.00 55.81 192 GLN A C 1
ATOM 1585 O O . GLN A 1 192 ? -24.760 -4.352 13.078 1.00 55.81 192 GLN A O 1
ATOM 1590 N N . ARG A 1 193 ? -24.789 -2.445 11.904 1.00 54.72 193 ARG A N 1
ATOM 1591 C CA . ARG A 1 193 ? -26.109 -2.687 11.307 1.00 54.72 193 ARG A CA 1
ATOM 1592 C C . ARG A 1 193 ? -26.084 -3.866 10.323 1.00 54.72 193 ARG A C 1
ATOM 1594 O O . ARG A 1 193 ? -27.096 -4.546 10.182 1.00 54.7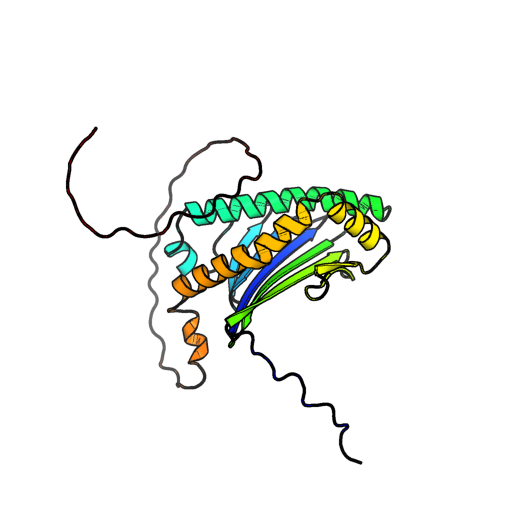2 193 ARG A O 1
ATOM 1601 N N . LYS A 1 194 ? -24.925 -4.179 9.724 1.00 49.44 194 LYS A N 1
ATOM 1602 C CA . LYS A 1 194 ? -24.747 -5.371 8.873 1.00 49.44 194 LYS A CA 1
ATOM 1603 C C . LYS A 1 194 ? -24.767 -6.686 9.665 1.00 49.44 194 LYS A C 1
ATOM 1605 O O . LYS A 1 194 ? -25.308 -7.662 9.163 1.00 49.44 194 LYS A O 1
ATOM 1610 N N . GLY A 1 195 ? -24.300 -6.701 10.918 1.00 40.84 195 GLY A N 1
ATOM 1611 C CA . GLY A 1 195 ? -24.314 -7.904 11.770 1.00 40.84 195 GLY A CA 1
ATOM 1612 C C . GLY A 1 195 ? -25.710 -8.356 12.222 1.00 40.84 195 GLY A C 1
ATOM 1613 O O . GLY A 1 195 ? -25.863 -9.452 12.750 1.00 40.84 195 GLY A O 1
ATOM 1614 N N . LYS A 1 196 ? -26.745 -7.528 12.015 1.00 37.06 196 LYS A N 1
ATOM 1615 C CA . LYS A 1 196 ? -28.142 -7.835 12.374 1.00 37.06 196 LYS A CA 1
ATOM 1616 C C . LYS A 1 196 ? -29.092 -7.894 11.175 1.00 37.06 196 LYS A C 1
ATOM 1618 O O . LYS A 1 196 ? -30.263 -8.219 11.348 1.00 37.06 196 LYS A O 1
ATOM 1623 N N . ALA A 1 197 ? -28.604 -7.659 9.957 1.00 33.28 197 ALA A N 1
ATOM 1624 C CA . ALA A 1 197 ? -29.419 -7.644 8.739 1.00 33.28 197 ALA A CA 1
ATOM 1625 C C . ALA A 1 197 ? -29.744 -9.050 8.180 1.00 33.28 197 ALA A C 1
ATOM 1627 O O . ALA A 1 197 ? -29.970 -9.203 6.986 1.00 33.28 197 ALA A O 1
ATOM 1628 N N . GLY A 1 198 ? -29.786 -10.077 9.038 1.00 38.06 198 GLY A N 1
ATOM 1629 C CA . GLY A 1 198 ? -30.364 -11.389 8.723 1.00 38.06 198 GLY A CA 1
ATOM 1630 C C . GLY A 1 198 ? -31.858 -11.507 9.058 1.00 38.06 198 GLY A C 1
ATOM 1631 O O . GLY A 1 198 ? -32.486 -12.494 8.691 1.00 38.06 198 GLY A O 1
ATOM 1632 N N . ARG A 1 199 ? -32.452 -10.526 9.752 1.00 39.75 199 ARG A N 1
ATOM 1633 C CA . ARG A 1 199 ? -33.899 -10.459 10.022 1.00 39.75 199 ARG A CA 1
ATOM 1634 C C . ARG A 1 199 ? -34.333 -9.009 10.180 1.00 39.75 199 ARG A C 1
ATOM 1636 O O . ARG A 1 199 ? -34.063 -8.437 11.230 1.00 39.75 199 ARG A O 1
ATOM 1643 N N . GLN A 1 200 ? -35.017 -8.455 9.179 1.00 32.47 200 GLN A N 1
ATOM 1644 C CA . GLN A 1 200 ? -36.232 -7.633 9.332 1.00 32.47 200 GLN A CA 1
ATOM 1645 C C . GLN A 1 200 ? -36.656 -7.015 7.989 1.00 32.47 200 GLN A C 1
ATOM 1647 O O . GLN A 1 200 ? -35.830 -6.479 7.252 1.00 32.47 200 GLN A O 1
ATOM 1652 N N . ASP A 1 201 ? -37.959 -7.118 7.710 1.00 30.16 201 ASP A N 1
ATOM 1653 C CA . ASP A 1 201 ? -38.674 -6.566 6.554 1.00 30.16 201 ASP A CA 1
ATOM 1654 C C . ASP A 1 201 ? -38.604 -5.025 6.466 1.00 30.16 201 ASP A C 1
ATOM 1656 O O . ASP A 1 201 ? -38.448 -4.351 7.491 1.00 30.16 201 AS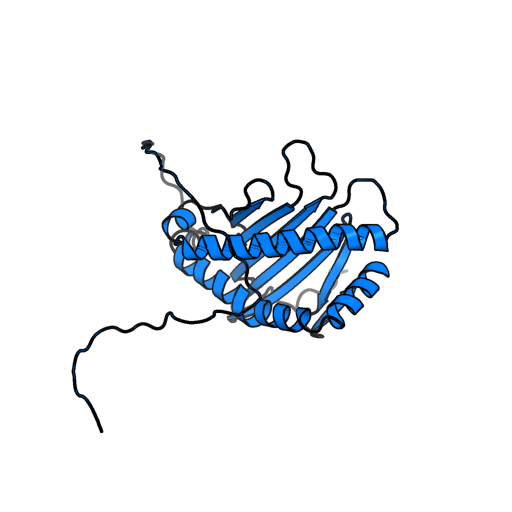P A O 1
ATOM 1660 N N . PRO A 1 202 ? -38.750 -4.428 5.265 1.00 30.45 202 PRO A N 1
ATOM 1661 C CA . PRO A 1 202 ? -38.535 -2.999 5.069 1.00 30.45 202 PRO A CA 1
ATOM 1662 C C . PRO A 1 202 ? -39.805 -2.171 5.333 1.00 30.45 202 PRO A C 1
ATOM 1664 O O . PRO A 1 202 ? -40.886 -2.543 4.870 1.00 30.45 202 PRO A O 1
ATOM 1667 N N . PRO A 1 203 ? -39.690 -0.968 5.932 1.00 32.09 203 PRO A N 1
ATOM 1668 C CA . PRO A 1 203 ? -40.697 0.063 5.772 1.00 32.09 203 PRO A CA 1
ATOM 1669 C C . PRO A 1 203 ? -40.259 1.196 4.833 1.00 32.09 203 PRO A C 1
ATOM 1671 O O . PRO A 1 203 ? -39.086 1.458 4.573 1.00 32.09 203 PRO A O 1
ATOM 1674 N N . ARG A 1 204 ? -41.311 1.828 4.311 1.00 31.55 204 ARG A N 1
ATOM 1675 C CA . ARG A 1 204 ? -41.417 2.751 3.181 1.00 31.55 204 ARG A CA 1
ATOM 1676 C C . ARG A 1 204 ? -40.723 4.111 3.348 1.00 31.55 204 ARG A C 1
ATOM 1678 O O . ARG A 1 204 ? -40.500 4.622 4.436 1.00 31.55 204 ARG A O 1
ATOM 1685 N N . SER A 1 205 ? -40.490 4.691 2.174 1.00 32.66 205 SER A N 1
ATOM 1686 C CA . SER A 1 205 ? -39.913 5.988 1.812 1.00 32.66 205 SER A CA 1
ATOM 1687 C C . SER A 1 205 ? -40.549 7.250 2.420 1.00 32.66 205 SER A C 1
ATOM 1689 O O . SER A 1 205 ? -41.769 7.392 2.424 1.00 32.66 205 SER A O 1
ATOM 1691 N N . GLY A 1 206 ? -39.700 8.242 2.713 1.00 28.48 206 GLY A N 1
ATOM 1692 C CA . GLY A 1 206 ? -40.016 9.678 2.804 1.00 28.48 206 GLY A CA 1
ATOM 1693 C C . GLY A 1 206 ? -38.738 10.446 3.170 1.00 28.48 206 GLY A C 1
ATOM 1694 O O . GLY A 1 206 ? -38.125 10.149 4.182 1.00 28.48 206 GLY A O 1
ATOM 1695 N N . GLY A 1 207 ? -38.157 11.280 2.307 1.00 28.52 207 GLY A N 1
ATOM 1696 C CA . GLY A 1 207 ? -38.486 12.705 2.204 1.00 28.52 207 GLY A CA 1
ATOM 1697 C C . GLY A 1 207 ? -37.197 13.538 2.331 1.00 28.52 207 GLY A C 1
ATOM 1698 O O . GLY A 1 207 ? -36.516 13.494 3.347 1.00 28.52 207 GLY A O 1
ATOM 1699 N N . ARG A 1 208 ? -36.826 14.246 1.260 1.00 29.20 208 ARG A N 1
ATOM 1700 C CA . ARG A 1 208 ? -35.555 14.964 1.038 1.00 29.20 208 ARG A CA 1
ATOM 1701 C C . ARG A 1 208 ? -35.617 16.393 1.614 1.00 29.20 208 ARG A C 1
ATOM 1703 O O . ARG A 1 208 ? -36.604 17.076 1.365 1.00 29.20 208 ARG A O 1
ATOM 1710 N N . ARG A 1 209 ? -34.544 16.905 2.241 1.00 29.70 209 ARG A N 1
ATOM 1711 C CA . ARG A 1 209 ? -34.236 18.355 2.286 1.00 29.70 209 ARG A CA 1
ATOM 1712 C C . ARG A 1 209 ? -32.729 18.622 2.189 1.00 29.70 209 ARG A C 1
ATOM 1714 O O . ARG A 1 209 ? -31.935 18.035 2.912 1.00 29.70 209 ARG A O 1
ATOM 1721 N N . GLN A 1 210 ? -32.379 19.500 1.247 1.00 27.42 210 GLN A N 1
ATOM 1722 C CA . GLN A 1 210 ? -31.053 20.065 0.995 1.00 27.42 210 GLN A CA 1
ATOM 1723 C C . GLN A 1 210 ? -30.785 21.247 1.934 1.00 27.42 210 GLN A C 1
ATOM 1725 O O . GLN A 1 210 ? -31.658 22.089 2.124 1.00 27.42 210 GLN A O 1
ATOM 1730 N N . GLY A 1 211 ? -29.552 21.343 2.430 1.00 24.53 211 GLY A N 1
ATOM 1731 C CA . GLY A 1 211 ? -28.987 22.543 3.042 1.00 24.53 211 GLY A CA 1
ATOM 1732 C C . GLY A 1 211 ? -27.539 22.700 2.580 1.00 24.53 211 GLY A C 1
ATOM 1733 O O . GLY A 1 211 ? -26.737 21.784 2.735 1.00 24.53 211 GLY A O 1
ATOM 1734 N N . ARG A 1 212 ? -27.242 23.834 1.946 1.00 25.64 212 ARG A N 1
ATOM 1735 C CA . ARG A 1 212 ? -25.943 24.270 1.406 1.00 25.64 212 ARG A CA 1
ATOM 1736 C C . ARG A 1 212 ? -25.370 25.331 2.350 1.00 25.64 212 ARG A C 1
ATOM 1738 O O . ARG A 1 212 ? -26.151 26.188 2.734 1.00 25.64 212 ARG A O 1
ATOM 1745 N N . LEU A 1 213 ? -24.060 25.317 2.630 1.00 23.12 213 LEU A N 1
ATOM 1746 C CA . LEU A 1 213 ? -23.192 26.453 3.044 1.00 23.12 213 LEU A CA 1
ATOM 1747 C C . LEU A 1 213 ? -21.733 25.932 3.015 1.00 23.12 213 LEU A C 1
ATOM 1749 O O . LEU A 1 213 ? -21.455 24.903 3.615 1.00 23.12 213 LEU A O 1
ATOM 1753 N N . GLN A 1 214 ? -20.909 26.321 2.034 1.00 23.08 214 GLN A N 1
ATOM 1754 C CA . GLN A 1 214 ? -19.953 27.450 1.996 1.00 23.08 214 GLN A CA 1
ATOM 1755 C C . GLN A 1 214 ? -18.785 27.366 2.999 1.00 23.08 214 GLN A C 1
ATOM 1757 O O . GLN A 1 214 ? -18.981 27.237 4.200 1.00 23.08 214 GLN A O 1
ATOM 1762 N N . ALA A 1 215 ? -17.572 27.466 2.444 1.00 22.59 215 ALA A N 1
ATOM 1763 C CA . ALA A 1 215 ? -16.262 27.382 3.088 1.00 22.59 215 ALA A CA 1
ATOM 1764 C C . ALA A 1 215 ? -15.515 28.730 3.020 1.00 22.59 215 ALA A C 1
ATOM 1766 O O . ALA A 1 215 ? -15.772 29.508 2.100 1.00 22.59 215 ALA A O 1
ATOM 1767 N N . PRO A 1 216 ? -14.530 28.947 3.908 1.00 22.67 216 PRO A N 1
ATOM 1768 C CA . PRO A 1 216 ? -13.305 29.709 3.614 1.00 22.67 216 PRO A CA 1
ATOM 1769 C C . PRO A 1 216 ? -12.045 28.834 3.870 1.00 22.67 216 PRO A C 1
ATOM 1771 O O . PRO A 1 216 ? -12.037 28.034 4.799 1.00 22.67 216 PRO A O 1
ATOM 1774 N N . SER A 1 217 ? -11.048 28.729 2.972 1.00 23.31 217 SER A N 1
ATOM 1775 C CA . SER A 1 217 ? -9.866 29.612 2.763 1.00 23.31 217 SER A CA 1
ATOM 1776 C C . SER A 1 217 ? -9.125 29.927 4.081 1.00 23.31 217 SER A C 1
ATOM 1778 O O . SER A 1 217 ? -9.754 30.448 4.990 1.00 23.31 217 SER A O 1
ATOM 1780 N N . THR A 1 218 ? -7.832 29.650 4.311 1.00 23.44 218 THR A N 1
ATOM 1781 C CA . THR A 1 218 ? -6.609 29.941 3.523 1.00 23.44 218 THR A CA 1
ATOM 1782 C C . THR A 1 218 ? -5.375 29.358 4.253 1.00 23.44 218 THR A C 1
ATOM 1784 O O . THR A 1 218 ? -5.410 29.336 5.474 1.00 23.44 218 THR A O 1
ATOM 1787 N N . GLN A 1 219 ? -4.312 29.018 3.488 1.00 22.55 219 GLN A N 1
ATOM 1788 C CA . GLN A 1 219 ? -2.844 29.147 3.747 1.00 22.55 219 GLN A CA 1
ATOM 1789 C C . GLN A 1 219 ? -2.239 28.660 5.086 1.00 22.55 219 GLN A C 1
ATOM 1791 O O . GLN A 1 219 ? -2.835 28.782 6.137 1.00 22.55 219 GLN A O 1
ATOM 1796 N N . ALA A 1 220 ? -0.981 28.248 5.223 1.00 22.03 220 ALA A N 1
ATOM 1797 C CA . ALA A 1 220 ? 0.156 27.823 4.403 1.00 22.03 220 ALA A CA 1
ATOM 1798 C C . ALA A 1 220 ? 1.246 27.491 5.452 1.00 22.03 220 ALA A C 1
ATOM 1800 O O . ALA A 1 220 ? 1.307 28.165 6.480 1.00 22.03 220 ALA A O 1
ATOM 1801 N N . GLY A 1 221 ? 2.127 26.514 5.227 1.00 21.69 221 GLY A N 1
ATOM 1802 C CA . GLY A 1 221 ? 3.235 26.298 6.167 1.00 21.69 221 GLY A CA 1
ATOM 1803 C C . GLY A 1 221 ? 3.994 24.998 5.962 1.00 21.69 221 GLY A C 1
ATOM 1804 O O . GLY A 1 221 ? 3.614 23.957 6.475 1.00 21.69 221 GLY A O 1
ATOM 1805 N N . VAL A 1 222 ? 5.069 25.094 5.190 1.00 23.95 222 VAL A N 1
ATOM 1806 C CA . VAL A 1 222 ? 6.111 24.083 4.959 1.00 23.95 222 VAL A CA 1
ATOM 1807 C C . VAL A 1 222 ? 6.841 23.753 6.274 1.00 23.95 222 VAL A C 1
ATOM 1809 O O . VAL A 1 222 ? 6.927 24.629 7.120 1.00 23.95 222 VAL A O 1
ATOM 1812 N N . TRP A 1 223 ? 7.347 22.522 6.449 1.00 23.14 223 TRP A N 1
ATOM 1813 C CA . TRP A 1 223 ? 8.743 22.164 6.806 1.00 23.14 223 TRP A CA 1
ATOM 1814 C C . TRP A 1 223 ? 8.860 20.681 7.214 1.00 23.14 223 TRP A C 1
ATOM 1816 O O . TRP A 1 223 ? 7.969 20.103 7.829 1.00 23.14 223 TRP A O 1
ATOM 1826 N N . GLY A 1 224 ? 9.955 20.052 6.771 1.00 22.45 224 GLY A N 1
ATOM 1827 C CA . GLY A 1 224 ? 10.189 18.608 6.807 1.00 22.45 224 GLY A CA 1
ATOM 1828 C C . GLY A 1 224 ? 10.625 18.033 8.158 1.00 22.45 224 GLY A C 1
ATOM 1829 O O . GLY A 1 224 ? 11.086 18.742 9.046 1.00 22.45 224 GLY A O 1
ATOM 1830 N N . GLY A 1 225 ? 10.524 16.708 8.282 1.00 22.91 225 GLY A N 1
ATOM 1831 C CA . GLY A 1 225 ? 10.991 15.975 9.454 1.00 22.91 225 GLY A CA 1
ATOM 1832 C C . GLY A 1 225 ? 10.909 14.461 9.273 1.00 22.91 225 GLY A C 1
ATOM 1833 O O . GLY A 1 225 ? 9.947 13.935 8.725 1.00 22.91 225 GLY A O 1
ATOM 1834 N N . THR A 1 226 ? 11.977 13.798 9.698 1.00 23.83 226 THR A N 1
ATOM 1835 C CA . THR A 1 226 ? 12.276 12.363 9.691 1.00 23.83 226 THR A CA 1
ATOM 1836 C C . THR A 1 226 ? 11.318 11.522 10.541 1.00 23.83 226 THR A C 1
ATOM 1838 O O . THR A 1 226 ? 10.584 12.049 11.373 1.00 23.83 226 THR A O 1
ATOM 1841 N N . TRP A 1 227 ? 11.349 10.196 10.342 1.00 35.47 227 TRP A N 1
ATOM 1842 C CA . TRP A 1 227 ? 10.577 9.230 11.129 1.00 35.47 227 TRP A CA 1
ATOM 1843 C C . TRP A 1 227 ? 10.910 9.343 12.607 1.00 35.47 227 TRP A C 1
ATOM 1845 O O . TRP A 1 227 ? 11.950 8.881 13.070 1.00 35.47 227 TRP A O 1
ATOM 1855 N N . ARG A 1 228 ? 9.996 9.948 13.356 1.00 23.48 228 ARG A N 1
ATOM 1856 C CA . ARG A 1 228 ? 9.885 9.750 14.791 1.00 23.48 228 ARG A CA 1
ATOM 1857 C C . ARG A 1 228 ? 8.465 9.304 15.065 1.00 23.48 228 ARG A C 1
ATOM 1859 O O . ARG A 1 228 ? 7.521 10.048 14.820 1.00 23.48 228 ARG A O 1
ATOM 1866 N N . GLY A 1 229 ? 8.345 8.065 15.534 1.00 31.03 229 GLY A N 1
ATOM 1867 C CA . GLY A 1 229 ? 7.098 7.532 16.050 1.00 31.03 229 GLY A CA 1
ATOM 1868 C C . GLY A 1 229 ? 6.579 8.438 17.159 1.00 31.03 229 GLY A C 1
ATOM 1869 O O . GLY A 1 229 ? 7.275 8.698 18.139 1.00 31.03 229 GLY A O 1
ATOM 1870 N N . ALA A 1 230 ? 5.359 8.927 16.985 1.00 24.08 230 ALA A N 1
ATOM 1871 C CA . ALA A 1 230 ? 4.593 9.569 18.035 1.00 24.08 230 ALA A CA 1
ATOM 1872 C C . ALA A 1 230 ? 3.349 8.715 18.275 1.00 24.08 230 ALA A C 1
ATOM 1874 O O . ALA A 1 230 ? 2.287 8.958 17.715 1.00 24.08 230 ALA A O 1
ATOM 1875 N N . ALA A 1 231 ? 3.502 7.686 19.106 1.00 27.44 231 ALA A N 1
ATOM 1876 C CA . ALA A 1 231 ? 2.379 7.025 19.747 1.00 27.44 231 ALA A CA 1
ATOM 1877 C C . ALA A 1 231 ? 2.224 7.557 21.180 1.00 27.44 231 ALA A C 1
ATOM 1879 O O . ALA A 1 231 ? 3.203 7.818 21.877 1.00 27.44 231 ALA A O 1
ATOM 1880 N N . ALA A 1 232 ? 0.961 7.631 21.603 1.00 26.92 232 ALA A N 1
ATOM 1881 C CA . ALA A 1 232 ? 0.456 7.782 22.967 1.00 26.92 232 ALA A CA 1
ATOM 1882 C C . ALA A 1 232 ? 0.411 9.195 23.587 1.00 26.92 232 ALA A C 1
ATOM 1884 O O . ALA A 1 232 ? 1.338 9.661 24.247 1.00 26.92 232 ALA A O 1
ATOM 1885 N N . ARG A 1 233 ? -0.793 9.786 23.554 1.00 24.67 233 ARG A N 1
ATOM 1886 C CA . ARG A 1 233 ? -1.439 10.346 24.758 1.00 24.67 233 ARG A CA 1
ATOM 1887 C C . ARG A 1 233 ? -2.958 10.481 24.568 1.00 24.67 233 ARG A C 1
ATOM 1889 O O . ARG A 1 233 ? -3.478 11.544 24.264 1.00 24.67 233 ARG A O 1
ATOM 1896 N N . ARG A 1 234 ? -3.690 9.389 24.804 1.00 27.22 234 ARG A N 1
ATOM 1897 C CA . ARG A 1 234 ? -5.089 9.441 25.269 1.00 27.22 234 ARG A CA 1
ATOM 1898 C C . ARG A 1 234 ? -5.285 8.404 26.371 1.00 27.22 234 ARG A C 1
ATOM 1900 O O . ARG A 1 234 ? -5.874 7.353 26.160 1.00 27.22 234 ARG A O 1
ATOM 1907 N N . SER A 1 235 ? -4.772 8.710 27.560 1.00 29.77 235 SER A N 1
ATOM 1908 C CA . SER A 1 235 ? -5.319 8.179 28.808 1.00 29.77 235 SER A CA 1
ATOM 1909 C C . SER A 1 235 ? -5.963 9.346 29.554 1.00 29.77 235 SER A C 1
ATOM 1911 O O . SER A 1 235 ? -5.383 10.423 29.689 1.00 29.77 235 SER A O 1
ATOM 1913 N N . GLY A 1 236 ? -7.230 9.169 29.918 1.00 27.45 236 GLY A N 1
ATOM 1914 C CA . GLY A 1 236 ? -8.049 10.219 30.504 1.00 27.45 236 GLY A CA 1
ATOM 1915 C C . GLY A 1 236 ? -7.600 10.628 31.905 1.00 27.45 236 GLY A C 1
ATOM 1916 O O . GLY A 1 236 ? -7.038 9.838 32.661 1.00 27.45 236 GLY A O 1
ATOM 1917 N N . ARG A 1 237 ? -7.952 11.856 32.286 1.00 27.91 237 ARG A N 1
ATOM 1918 C CA . ARG A 1 237 ? -8.138 12.237 33.687 1.00 27.91 237 ARG A CA 1
ATOM 1919 C C . ARG A 1 237 ? -9.460 12.981 33.831 1.00 27.91 237 ARG A C 1
ATOM 1921 O O . ARG A 1 237 ? -9.606 14.106 33.367 1.00 27.91 237 ARG A O 1
ATOM 1928 N N . ARG A 1 238 ? -10.421 12.321 34.482 1.00 29.72 238 ARG A N 1
ATOM 1929 C CA . ARG A 1 238 ? -11.464 12.994 35.262 1.00 29.72 238 ARG A CA 1
ATOM 1930 C C . ARG A 1 238 ? -10.827 13.457 36.570 1.00 29.72 238 ARG A C 1
ATOM 1932 O O . ARG A 1 238 ? -10.215 12.632 37.233 1.00 29.72 238 ARG A O 1
ATOM 1939 N N . GLY A 1 239 ? -11.047 14.730 36.900 1.00 25.83 239 GLY A N 1
ATOM 1940 C CA . GLY A 1 239 ? -11.331 15.243 38.245 1.00 25.83 239 GLY A CA 1
ATOM 1941 C C . GLY A 1 239 ? -10.243 15.173 39.322 1.00 25.83 239 GLY A C 1
ATOM 1942 O O . GLY A 1 239 ? -9.761 14.101 39.662 1.00 25.83 239 GLY A O 1
ATOM 1943 N N . GLY A 1 240 ? -9.989 16.325 39.952 1.00 27.31 240 GLY A N 1
ATOM 1944 C CA . GLY A 1 240 ? -9.517 16.392 41.337 1.00 27.31 240 GLY A CA 1
ATOM 1945 C C . GLY A 1 240 ? -8.348 17.342 41.565 1.00 27.31 240 GLY A C 1
ATOM 1946 O O . GLY A 1 240 ? -7.196 16.942 41.451 1.00 27.31 240 GLY A O 1
ATOM 1947 N N . GLU A 1 241 ? -8.660 18.591 41.914 1.00 26.62 241 GLU A N 1
ATOM 1948 C CA . GLU A 1 241 ? -7.758 19.531 42.588 1.00 26.62 241 GLU A CA 1
ATOM 1949 C C . GLU A 1 241 ? -7.101 18.909 43.827 1.00 26.62 241 GLU A C 1
ATOM 1951 O O . GLU A 1 241 ? -7.775 18.251 44.616 1.00 26.62 241 GLU A O 1
ATOM 1956 N N . SER A 1 242 ? -5.822 19.203 44.074 1.00 27.81 242 SER A N 1
ATOM 1957 C CA . SER A 1 242 ? -5.397 20.097 45.171 1.00 27.81 242 SER A CA 1
ATOM 1958 C C . SER A 1 242 ? -3.867 20.228 45.252 1.00 27.81 242 SER A C 1
ATOM 1960 O O . SER A 1 242 ? -3.112 19.285 45.038 1.00 27.81 242 SER A O 1
ATOM 1962 N N . ARG A 1 243 ? -3.447 21.469 45.527 1.00 27.03 243 ARG A N 1
ATOM 1963 C CA . ARG A 1 243 ? -2.096 21.960 45.852 1.00 27.03 243 ARG A CA 1
ATOM 1964 C C . ARG A 1 243 ? -1.380 21.124 46.921 1.00 27.03 243 ARG A C 1
ATOM 1966 O O . ARG A 1 243 ? -1.990 20.836 47.942 1.00 27.03 243 ARG A O 1
ATOM 1973 N N . ALA A 1 244 ? -0.062 20.972 46.786 1.00 25.36 244 ALA A N 1
ATOM 1974 C CA . ALA A 1 244 ? 0.928 21.635 47.651 1.00 25.36 244 ALA A CA 1
ATOM 1975 C C . ALA A 1 244 ? 2.361 21.349 47.164 1.00 25.36 244 ALA A C 1
ATOM 1977 O O . ALA A 1 244 ? 2.647 20.303 46.591 1.00 25.36 244 ALA A O 1
ATOM 1978 N N . GLU A 1 245 ? 3.208 22.349 47.364 1.00 23.23 245 GLU A N 1
ATOM 1979 C CA . GLU A 1 245 ? 4.597 22.520 46.928 1.00 23.23 245 GLU A CA 1
ATOM 1980 C C . GLU A 1 245 ? 5.570 22.076 48.069 1.00 23.23 245 GLU A C 1
ATOM 1982 O O . GLU A 1 245 ? 5.108 21.435 49.013 1.00 23.23 245 GLU A O 1
ATOM 1987 N N . PRO A 1 246 ? 6.894 22.334 48.031 1.00 33.19 246 PRO A N 1
ATOM 1988 C CA . PRO A 1 246 ? 7.914 21.298 47.856 1.00 33.19 246 PRO A CA 1
ATOM 1989 C C . PRO A 1 246 ? 8.901 21.167 49.040 1.00 33.19 246 PRO A C 1
ATOM 1991 O O . PRO A 1 246 ? 8.985 22.057 49.884 1.00 33.19 246 PRO A O 1
ATOM 1994 N N . GLN A 1 247 ? 9.725 20.112 49.020 1.00 28.83 247 GLN A N 1
ATOM 1995 C CA . GLN A 1 247 ? 11.160 20.132 49.360 1.00 28.83 247 GLN A CA 1
ATOM 1996 C C . GLN A 1 247 ? 11.889 19.092 48.508 1.00 28.83 247 GLN A C 1
ATOM 1998 O O . GLN A 1 247 ? 11.302 18.007 48.292 1.00 28.83 247 GLN A O 1
#

Solvent-accessible surface area (backbone atoms only — not comparable to full-atom values): 15297 Å² total; per-residue (Å²): 135,80,81,85,89,82,78,88,90,72,77,80,78,52,68,70,41,39,30,42,38,40,40,42,36,37,73,62,48,58,94,96,48,57,39,33,36,39,41,30,28,46,72,89,38,55,48,31,38,33,34,65,83,70,69,43,49,38,64,58,36,75,67,51,64,71,72,54,54,70,70,57,41,52,50,51,20,53,54,52,54,51,51,50,56,51,51,57,53,46,51,57,50,52,29,58,74,69,72,51,88,79,75,83,44,38,41,40,38,42,35,39,34,31,36,30,79,87,70,47,76,49,56,50,40,40,33,28,48,70,89,35,75,26,41,33,55,39,75,90,81,70,43,78,46,51,68,47,74,68,30,46,52,51,49,54,51,49,61,70,46,65,61,51,59,55,54,50,47,47,39,54,74,48,51,48,56,52,54,45,52,53,52,47,65,75,32,45,86,64,60,55,50,65,82,54,69,88,69,81,85,87,83,85,90,84,87,89,86,90,86,87,82,92,85,82,90,80,91,84,83,88,85,89,83,77,99,68,91,84,80,88,89,88,78,90,79,83,86,82,89,79,89,82,86,90,134

Organism: NCBI:txid2587831

InterPro domains:
  IPR001039 MHC class I alpha chain, alpha1 alpha2 domains [PR01638] (72-101)
  IPR001039 MHC class I alpha chain, alpha1 alpha2 domains [PR01638] (103-119)
  IPR001039 MHC class I alpha chain, alpha1 alpha2 domains [PR01638] (123-140)
  IPR001039 MHC class I alpha chain, alpha1 alpha2 domains [PR01638] (169-187)
  IPR011161 MHC class I-like antigen recognition-like [PF00129] (17-191)
  IPR011162 MHC classes I/II-like antigen recognition protein [SSF54452] (17-193)
  IPR037055 MHC class I-like antigen recognition-like superfamily [G3DSA:3.30.500.10] (15-193)
  IPR050208 Antigen-presenting and immune regulatory MHC class I-related [PTHR16675] (16-195)

pLDDT: mean 70.89, std 26.47, range [21.69, 97.81]

Sequence (247 aa):
HGPPALALLLGPLSCLHSRRVLDTVVSEPGPGLPWYRRVVYVDDQVNYVYTSETQQAKPGLVWMAQKEGLEFWDEMTWWAQRYQKWYNASLNTLSQLYNQTEGFHIIQTIFGCDLREDSTIQAFYQDSYDGRDFLTFDKETMTWVAADIGAQITKRRWHAEVDDIQGWKHFQEETCISWLRSALEFGKETLQRKGKAGRQDPPRSGGRRQGRLQAPSTQAGVWGGTWRGAAARRSGRRGGESRAEPQ

Radius of gyration: 22.74 Å; Cα contacts (8 Å, |Δi|>4): 286; chains: 1; bounding box: 61×74×72 Å

Secondary structure (DSSP, 8-state):
-PPP----S-----EEEEEEEEEEEESSPPTT--SEEEEEEETTEEEEEEETTT-S-EESSHHHHHHS-HHHHHHHHHHHHHHHHHHHHHHHHHHHHTT--SS--EEEEEEEEEEETTS-EEEEEEEEETTEEEEEEETTTTEEEESSHHHHHHHHHHHHSTHHHHHHHHIIIIIHHHHHHHHHHHHHHHHTTGGGTTS------------------------------------------------